Protein AF-A0A2G8JBM1-F1 (afdb_monomer)

pLDDT: mean 82.73, std 16.26, range [40.78, 98.06]

InterPro domains:
  IPR000718 Peptidase M13 [PS51885] (20-195)
  IPR000718 Peptidase M13 [PTHR11733] (38-179)
  IPR008753 Peptidase M13, N-terminal domain [PF05649] (51-184)
  IPR024079 Metallopeptidase, catalytic domain superfamily [G3DSA:3.40.390.10] (40-76)
  IPR042089 Peptidase M13, domain 2 [G3DSA:1.10.1380.10] (77-184)

Radius of gyration: 31.37 Å; Cα contacts (8 Å, |Δi|>4): 108; chains: 1; bounding box: 56×88×62 Å

Foldseek 3Di:
DVVVVVVVVVVVVVVVVVVVVPPPPPPPPPPPPPDVVVVVQVQQADPVDDCVVPVCCRRGVSVVVVDDQDPPDPDDDPVVVVVVVVVVVVCVLLPDPDQDDPPHHDPVSVVSSVVVVVVPPVVVCVVCDCVVVLVLLVVLQFDCVCDQPNVRGHHDPVPDDPVSNCVSCVVVVHDPQFDDDDDPPPVPDPDDDGD

Mean predicted aligned error: 13.77 Å

Secondary structure (DSSP, 8-state):
-HHHHHHHHHHHHHHHHHHHHTS---------TTSHHHHHHHHH--TTS-TTT-HHHHHHHHHHHH--PPTT-S--SHHHHHHHHHHHHHHHHHHSS--EETTEE-HHHHHHHHHHHHHH-HHHHHHHTTHHHHHHHHHTT--GGGTT-GGGT---GGG--HHHHHHHHHHTT--SSS--------TT--S----

Solvent-accessible surface area (backbone atoms only — not comparable to full-atom values): 11885 Å² total; per-residue (Å²): 122,68,76,62,53,58,55,52,52,52,53,50,52,53,54,50,54,58,55,61,68,71,71,78,72,85,69,67,84,73,77,81,68,76,62,61,60,57,50,55,51,60,60,15,35,25,89,90,44,57,52,90,82,40,46,65,49,18,56,37,37,29,40,59,73,75,56,73,69,52,92,98,49,96,72,73,54,72,68,55,53,53,49,50,53,51,49,53,54,49,51,55,62,50,69,49,87,77,37,49,55,96,87,35,92,30,72,65,48,39,50,54,29,53,50,50,52,61,71,68,38,55,67,63,49,60,73,50,57,66,50,73,58,33,55,50,32,47,75,60,55,27,40,73,90,43,38,77,40,63,92,70,13,23,28,49,81,91,74,65,52,70,68,60,40,51,57,53,31,51,76,72,75,43,59,93,87,51,65,85,81,91,72,83,86,64,94,81,61,90,74,88,80,83,95

Structure (mmCIF, N/CA/C/O backbone):
data_AF-A0A2G8JBM1-F1
#
_entry.id   AF-A0A2G8JBM1-F1
#
loop_
_atom_site.group_PDB
_atom_site.id
_atom_site.type_symbol
_atom_site.label_a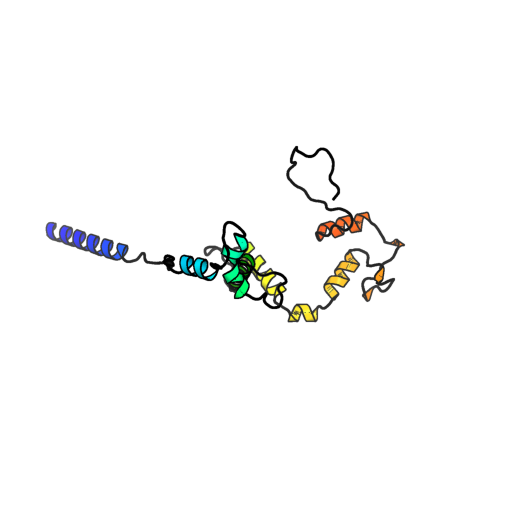tom_id
_atom_site.label_alt_id
_atom_site.label_comp_id
_atom_site.label_asym_id
_atom_site.label_entity_id
_atom_site.label_seq_id
_atom_site.pdbx_PDB_ins_code
_atom_site.Cartn_x
_atom_site.Cartn_y
_atom_site.Cartn_z
_atom_site.occupancy
_atom_site.B_iso_or_equiv
_atom_site.auth_seq_id
_atom_site.auth_comp_id
_atom_site.auth_asym_id
_atom_site.auth_atom_id
_atom_site.pdbx_PDB_model_num
ATOM 1 N N . MET A 1 1 ? -25.582 65.419 31.132 1.00 56.16 1 MET A N 1
ATOM 2 C CA . MET A 1 1 ? -25.357 64.804 29.803 1.00 56.16 1 MET A CA 1
ATOM 3 C C . MET A 1 1 ? -24.296 63.695 29.806 1.00 56.16 1 MET A C 1
ATOM 5 O O . MET A 1 1 ? -24.414 62.789 29.001 1.00 56.16 1 MET A O 1
ATOM 9 N N . ALA A 1 2 ? -23.297 63.705 30.706 1.00 52.91 2 ALA A N 1
ATOM 10 C CA . ALA A 1 2 ? -22.254 62.663 30.757 1.00 52.91 2 ALA A CA 1
ATOM 11 C C . ALA A 1 2 ? -22.704 61.319 31.382 1.00 52.91 2 ALA A C 1
ATOM 13 O O . ALA A 1 2 ? -22.263 60.263 30.943 1.00 52.91 2 ALA A O 1
ATOM 14 N N . LEU A 1 3 ? -23.622 61.343 32.359 1.00 51.19 3 LEU A N 1
ATOM 15 C CA . LEU A 1 3 ? -24.095 60.142 33.078 1.00 51.19 3 LEU A CA 1
ATOM 16 C C . LEU A 1 3 ? -25.007 59.223 32.244 1.00 51.19 3 LEU A C 1
ATOM 18 O O . LEU A 1 3 ? -25.122 58.035 32.526 1.00 51.19 3 LEU A O 1
ATOM 22 N N . THR A 1 4 ? -25.652 59.755 31.206 1.00 59.00 4 THR A N 1
ATOM 23 C CA . THR A 1 4 ? -26.511 58.971 30.305 1.00 59.00 4 THR A CA 1
ATOM 24 C C . THR A 1 4 ? -25.687 58.212 29.266 1.00 59.00 4 THR A C 1
ATOM 26 O O . THR A 1 4 ? -26.062 57.115 28.871 1.00 59.00 4 THR A O 1
ATOM 29 N N . ILE A 1 5 ? -24.535 58.757 28.866 1.00 62.50 5 ILE A N 1
ATOM 30 C CA . ILE A 1 5 ? -23.657 58.170 27.845 1.00 62.50 5 ILE A CA 1
ATOM 31 C C . ILE A 1 5 ? -22.905 56.952 28.402 1.00 62.50 5 ILE A C 1
ATOM 33 O O . ILE A 1 5 ? -22.808 55.934 27.722 1.00 62.50 5 ILE A O 1
ATOM 37 N N . THR A 1 6 ? -22.443 56.999 29.655 1.00 61.81 6 THR A N 1
ATOM 38 C CA . THR A 1 6 ? -21.755 55.860 30.291 1.00 61.81 6 THR A CA 1
ATOM 39 C C . THR A 1 6 ? -22.683 54.665 30.530 1.00 61.81 6 THR A C 1
ATOM 41 O O . THR A 1 6 ? -22.262 53.522 30.362 1.00 61.81 6 THR A O 1
ATOM 44 N N . SER A 1 7 ? -23.959 54.915 30.843 1.00 66.19 7 SER A N 1
ATOM 45 C CA . SER A 1 7 ? -24.976 53.864 30.992 1.00 66.19 7 SER A CA 1
ATOM 46 C C . SER A 1 7 ? -25.270 53.154 29.663 1.00 66.19 7 SER A C 1
ATOM 48 O O . SER A 1 7 ? -25.316 51.927 29.602 1.00 66.19 7 SER A O 1
ATOM 50 N N . ILE A 1 8 ? -25.367 53.915 28.567 1.00 73.31 8 ILE A N 1
ATOM 51 C CA . ILE A 1 8 ? -25.613 53.368 27.224 1.00 73.31 8 ILE A CA 1
ATOM 52 C C . ILE A 1 8 ? -24.415 52.540 26.733 1.00 73.31 8 ILE A C 1
ATOM 54 O O . ILE A 1 8 ? -24.607 51.457 26.186 1.00 73.31 8 ILE A O 1
ATOM 58 N N . ILE A 1 9 ? -23.180 52.992 26.976 1.00 73.50 9 ILE A N 1
ATOM 59 C CA . ILE A 1 9 ? -21.968 52.253 26.579 1.00 73.50 9 ILE A CA 1
ATOM 60 C C . ILE A 1 9 ? -21.847 50.922 27.341 1.00 73.50 9 ILE A C 1
ATOM 62 O O . ILE A 1 9 ? -21.473 49.915 26.743 1.00 73.50 9 ILE A O 1
ATOM 66 N N . SER A 1 10 ? -22.220 50.892 28.625 1.00 70.06 10 SER A N 1
ATOM 67 C CA . SER A 1 10 ? -22.266 49.658 29.427 1.00 70.06 10 SER A CA 1
ATOM 68 C C . SER A 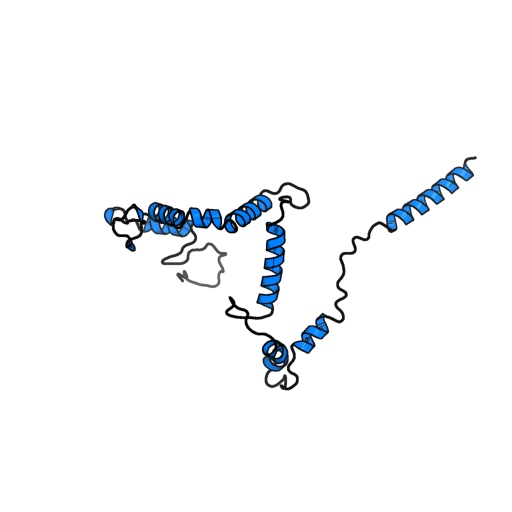1 10 ? -23.306 48.658 28.899 1.00 70.06 10 SER A C 1
ATOM 70 O O . SER A 1 10 ? -23.044 47.464 28.788 1.00 70.06 10 SER A O 1
ATOM 72 N N . LEU A 1 11 ? -24.483 49.140 28.491 1.00 70.56 11 LEU A N 1
ATOM 73 C CA . LEU A 1 11 ? -25.528 48.281 27.923 1.00 70.56 11 LEU A CA 1
ATOM 74 C C . LEU A 1 11 ? -25.129 47.705 26.555 1.00 70.56 11 LEU A C 1
ATOM 76 O O . LEU A 1 11 ? -25.423 46.544 26.259 1.00 70.56 11 LEU A O 1
ATOM 80 N N . ILE A 1 12 ? -24.418 48.485 25.734 1.00 75.38 12 ILE A N 1
ATOM 81 C CA . ILE A 1 12 ? -23.918 48.036 24.428 1.00 75.38 12 ILE A CA 1
ATOM 82 C C . ILE A 1 12 ? -22.791 47.007 24.595 1.00 75.38 12 ILE A C 1
ATOM 84 O O . ILE A 1 12 ? -22.785 46.009 23.877 1.00 75.38 12 ILE A O 1
ATOM 88 N N . SER A 1 13 ? -21.876 47.186 25.555 1.00 70.19 13 SER A N 1
ATOM 89 C CA . SER A 1 13 ? -20.794 46.220 25.793 1.00 70.19 13 SER A CA 1
ATOM 90 C C . SER A 1 13 ? -21.310 44.879 26.325 1.00 70.19 13 SER A C 1
ATOM 92 O O . SER A 1 13 ? -20.842 43.832 25.880 1.00 70.19 13 SER A O 1
ATOM 94 N N . VAL A 1 14 ? -22.327 44.890 27.195 1.00 71.44 14 VAL A N 1
ATOM 95 C CA . VAL A 1 14 ? -22.996 43.670 27.683 1.00 71.44 14 VAL A CA 1
ATOM 96 C C . VAL A 1 14 ? -23.737 42.951 26.551 1.00 71.44 14 VAL A C 1
ATOM 98 O O . VAL A 1 14 ? -23.648 41.730 26.432 1.00 71.44 14 VAL A O 1
ATOM 101 N N . SER A 1 15 ? -24.409 43.695 25.669 1.00 66.19 15 SER A N 1
ATOM 102 C CA . SER A 1 15 ? -25.122 43.122 24.516 1.00 66.19 15 SER A CA 1
ATOM 103 C C . SER A 1 15 ? -24.162 42.509 23.489 1.00 66.19 15 SER A C 1
ATOM 105 O O . SER A 1 15 ? -24.432 41.440 22.945 1.00 66.19 15 SER A O 1
ATOM 107 N N . LEU A 1 16 ? -23.012 43.151 23.257 1.00 67.69 16 LEU A N 1
ATOM 108 C CA . LEU A 1 16 ? -21.992 42.649 22.339 1.00 67.69 16 LEU A CA 1
ATOM 109 C C . LEU A 1 16 ? -21.274 41.417 22.918 1.00 67.69 16 LEU A C 1
ATOM 111 O O . LEU A 1 16 ? -21.034 40.460 22.188 1.00 67.69 16 LEU A O 1
ATOM 115 N N . ALA A 1 17 ? -21.015 41.378 24.230 1.00 64.19 17 ALA A N 1
ATOM 116 C CA . ALA A 1 17 ? -20.457 40.202 24.903 1.00 64.19 17 ALA A CA 1
ATOM 117 C C . ALA A 1 17 ? -21.397 38.979 24.840 1.00 64.19 17 ALA A C 1
ATOM 119 O O . ALA A 1 17 ? -20.935 37.862 24.612 1.00 64.19 17 ALA A O 1
ATOM 120 N N . LEU A 1 18 ? -22.715 39.184 24.967 1.00 56.75 18 LEU A N 1
ATOM 121 C CA . LEU A 1 18 ? -23.717 38.120 24.801 1.00 56.75 18 LEU A CA 1
ATOM 122 C C . LEU A 1 18 ? -23.813 37.626 23.344 1.00 56.75 18 LEU A C 1
ATOM 124 O O . LEU A 1 18 ? -23.984 36.427 23.112 1.00 56.75 18 LEU A O 1
ATOM 128 N N . ALA A 1 19 ? -23.635 38.516 22.361 1.00 58.56 19 ALA A N 1
ATOM 129 C CA . ALA A 1 19 ? -23.586 38.142 20.946 1.00 58.56 19 ALA A CA 1
ATOM 130 C C . ALA A 1 19 ? -22.318 37.338 20.592 1.00 58.56 19 ALA A C 1
ATOM 132 O O . ALA A 1 19 ? -22.405 36.353 19.861 1.00 58.56 19 ALA A O 1
ATOM 133 N N . PHE A 1 20 ? -21.156 37.691 21.158 1.00 53.25 20 PHE A N 1
ATOM 134 C CA . PHE A 1 20 ? -19.904 36.949 20.951 1.00 53.25 20 PHE A CA 1
ATOM 135 C C . PHE A 1 20 ? -19.887 35.574 21.634 1.00 53.25 20 PHE A C 1
ATOM 137 O O . PHE A 1 20 ? -19.235 34.661 21.136 1.00 53.25 20 PHE A O 1
ATOM 144 N N . CYS A 1 21 ? -20.640 35.382 22.721 1.00 47.53 21 CYS A N 1
ATOM 145 C CA . CYS A 1 21 ? -20.754 34.080 23.389 1.00 47.53 21 CYS A CA 1
ATOM 146 C C . CYS A 1 21 ? -21.634 33.075 22.615 1.00 47.53 21 CYS A C 1
ATOM 148 O O . CYS A 1 21 ? -21.575 31.877 22.870 1.00 47.53 21 CYS A O 1
ATOM 150 N N . SER A 1 22 ? -22.423 33.552 21.646 1.00 48.03 22 SER A N 1
ATOM 151 C CA . SER A 1 22 ? -23.342 32.721 20.854 1.00 48.03 22 SER A CA 1
ATOM 152 C C . SER A 1 22 ? -22.752 32.253 19.516 1.00 48.03 22 SER A C 1
ATOM 154 O O . SER A 1 22 ? -23.431 31.556 18.767 1.00 48.03 22 SER A O 1
ATOM 156 N N . HIS A 1 23 ? -21.506 32.630 19.195 1.00 45.97 23 HIS A N 1
ATOM 157 C CA . HIS A 1 23 ? -20.899 32.378 17.883 1.00 45.97 23 HIS A CA 1
ATOM 158 C C . HIS A 1 23 ? -19.734 31.381 17.895 1.00 45.97 23 HIS A C 1
ATOM 160 O O . HIS A 1 23 ? -18.978 31.322 16.929 1.00 45.97 23 HIS A O 1
ATOM 166 N N . ASP A 1 24 ? -19.627 30.559 18.943 1.00 48.28 24 ASP A N 1
ATOM 167 C CA . ASP A 1 24 ? -18.776 29.368 18.938 1.00 48.28 24 ASP A CA 1
ATOM 168 C C . ASP A 1 24 ? -19.655 28.119 19.079 1.00 48.28 24 ASP A C 1
ATOM 170 O O . ASP A 1 24 ? -19.952 27.601 20.154 1.00 48.28 24 ASP A O 1
ATOM 174 N N . SER A 1 25 ? -20.194 27.689 17.944 1.00 47.34 25 SER A N 1
ATOM 175 C CA . SER A 1 25 ? -20.845 26.392 17.785 1.00 47.34 25 SER A CA 1
ATOM 176 C C . SER A 1 25 ? -20.477 25.825 16.422 1.00 47.34 25 SER A C 1
ATOM 178 O O . SER A 1 25 ? -21.335 25.474 15.620 1.00 47.34 25 SER A O 1
ATOM 180 N N . LEU A 1 26 ? -19.174 25.654 16.179 1.00 45.25 26 LEU A N 1
ATOM 181 C CA . LEU A 1 26 ? -18.733 24.470 15.445 1.00 45.25 26 LEU A CA 1
ATOM 182 C C . LEU A 1 26 ? -18.791 23.290 16.415 1.00 45.25 26 LEU A C 1
ATOM 184 O O . LEU A 1 26 ? -17.785 22.753 16.876 1.00 45.25 26 LEU A O 1
ATOM 188 N N . ALA A 1 27 ? -20.021 22.908 16.751 1.00 40.78 27 ALA A N 1
ATOM 189 C CA . ALA A 1 27 ? -20.292 21.589 17.266 1.00 40.78 27 ALA A CA 1
ATOM 190 C C . ALA A 1 27 ? -19.921 20.610 16.147 1.00 40.78 27 ALA A C 1
ATOM 192 O O . ALA A 1 27 ? -20.726 20.306 15.270 1.00 40.78 27 ALA A O 1
ATOM 193 N N . HIS A 1 28 ? -18.686 20.106 16.172 1.00 46.41 28 HIS A N 1
ATOM 194 C CA . HIS A 1 28 ? -18.467 18.755 15.682 1.00 46.41 28 HIS A CA 1
ATOM 195 C C . HIS A 1 28 ? -19.526 17.877 16.357 1.00 46.41 28 HIS A C 1
ATOM 197 O O . HIS A 1 28 ? -19.697 18.000 17.578 1.00 46.41 28 HIS A O 1
ATOM 203 N N . PRO A 1 29 ? -20.247 17.018 15.617 1.00 41.50 29 PRO A N 1
ATOM 204 C CA . PRO A 1 29 ? -21.123 16.052 16.247 1.00 41.50 29 PRO A CA 1
ATOM 205 C C . PRO A 1 29 ? -20.247 15.220 17.185 1.00 41.50 29 PRO A C 1
ATOM 207 O O . PRO A 1 29 ? -19.452 14.395 16.739 1.00 41.50 29 PRO A O 1
ATOM 210 N N . ARG A 1 30 ? -20.335 15.460 18.498 1.00 46.00 30 ARG A N 1
ATOM 211 C CA . ARG A 1 30 ? -19.902 14.450 19.455 1.00 46.00 30 ARG A CA 1
ATOM 212 C C . ARG A 1 30 ? -20.919 13.342 19.292 1.00 46.00 30 ARG A C 1
ATOM 214 O O . ARG A 1 30 ? -22.064 13.498 19.708 1.00 46.00 30 ARG A O 1
ATOM 221 N N . VAL A 1 31 ? -20.509 12.262 18.638 1.00 50.91 31 VAL A N 1
ATOM 222 C CA . VAL A 1 31 ? -21.227 10.995 18.699 1.00 50.91 31 VAL A CA 1
ATOM 223 C C . VAL A 1 31 ? -21.410 10.693 20.185 1.00 50.91 31 VAL A C 1
ATOM 225 O O . VAL A 1 31 ? -20.439 10.470 20.907 1.00 50.91 31 VAL A O 1
ATOM 228 N N . SER A 1 32 ? -22.645 10.782 20.677 1.00 48.38 32 SER A N 1
ATOM 229 C CA . SER A 1 32 ? -22.997 10.362 22.029 1.00 48.38 32 SER A CA 1
ATOM 230 C C . SER A 1 32 ? -22.995 8.834 22.050 1.00 48.38 32 SER A C 1
ATOM 232 O O . SER A 1 32 ? -24.036 8.189 21.922 1.00 48.38 32 SER A O 1
ATOM 234 N N . SER A 1 33 ? -21.800 8.257 22.135 1.00 54.09 33 SER A N 1
ATOM 235 C CA . SER A 1 33 ? -21.546 6.819 22.050 1.00 54.09 33 SER A CA 1
ATOM 236 C C . SER A 1 33 ? -21.780 6.124 23.396 1.00 54.09 33 SER A C 1
ATOM 238 O O . SER A 1 33 ? -20.884 5.539 23.984 1.00 54.09 33 SER A O 1
ATOM 240 N N . GLY A 1 34 ? -22.977 6.262 23.965 1.00 48.91 34 GLY A N 1
ATOM 241 C CA . GLY A 1 34 ? -23.345 5.505 25.170 1.00 48.91 34 GLY A CA 1
ATOM 242 C C . GLY A 1 34 ? -23.939 4.135 24.838 1.00 48.91 34 GLY A C 1
ATOM 243 O O . GLY A 1 34 ? -23.707 3.162 25.544 1.00 48.91 34 GLY A O 1
ATOM 244 N N . ASN A 1 35 ? -24.689 4.061 23.733 1.00 55.94 35 ASN A N 1
ATOM 245 C CA . ASN A 1 35 ? -25.542 2.911 23.416 1.00 55.94 35 ASN A CA 1
ATOM 246 C C . ASN A 1 35 ? -25.062 2.107 22.194 1.00 55.94 35 ASN A C 1
ATOM 248 O O . ASN A 1 35 ? -25.442 0.951 22.048 1.00 55.94 35 ASN A O 1
ATOM 252 N N . SER A 1 36 ? -24.240 2.692 21.315 1.00 67.12 36 SER A N 1
ATOM 253 C CA . SER A 1 36 ? -23.779 2.040 20.078 1.00 67.12 36 SER A CA 1
ATOM 254 C C . SER A 1 36 ? -22.597 1.097 20.288 1.00 67.12 36 SER A C 1
ATOM 256 O O . SER A 1 36 ? -22.522 0.067 19.628 1.00 67.12 36 SER A O 1
ATOM 258 N N . GLU A 1 37 ? -21.681 1.431 21.198 1.00 70.94 37 GLU A N 1
ATOM 259 C CA . GLU A 1 37 ? -20.527 0.578 21.522 1.00 70.94 37 GLU A CA 1
ATOM 260 C C . GLU A 1 37 ? -20.964 -0.680 22.274 1.00 70.94 37 GLU A C 1
ATOM 262 O O . GLU A 1 37 ? -20.548 -1.785 21.938 1.00 70.94 37 GLU A O 1
ATOM 267 N N . TYR A 1 38 ? -21.867 -0.521 23.244 1.00 80.19 38 TYR A N 1
ATOM 268 C CA . TYR A 1 38 ? -22.423 -1.637 24.005 1.00 80.19 38 TYR A CA 1
ATOM 269 C C . TYR A 1 38 ? -23.198 -2.614 23.110 1.00 80.19 38 TYR A C 1
ATOM 271 O O . TYR A 1 38 ? -23.025 -3.821 23.239 1.00 80.19 38 TYR A O 1
ATOM 279 N N . ALA A 1 39 ? -23.985 -2.105 22.155 1.00 83.81 39 ALA A N 1
ATOM 280 C CA . ALA A 1 39 ? -24.708 -2.943 21.199 1.00 83.81 39 ALA A CA 1
ATOM 281 C C . ALA A 1 39 ? -23.763 -3.816 20.354 1.00 83.81 39 ALA A C 1
ATOM 283 O O . ALA A 1 39 ? -23.978 -5.016 20.250 1.00 83.81 39 ALA A O 1
ATOM 284 N N . GLN A 1 40 ? -22.666 -3.249 19.836 1.00 85.12 40 GLN A N 1
ATOM 285 C CA . GLN A 1 40 ? -21.687 -4.005 19.039 1.00 85.12 40 GLN A CA 1
ATOM 286 C C . GLN A 1 40 ? -20.991 -5.115 19.833 1.00 85.12 40 GLN A C 1
ATOM 288 O O . GLN A 1 40 ? -20.675 -6.166 19.273 1.00 85.12 40 GLN A O 1
ATOM 293 N N . ILE A 1 41 ? -20.741 -4.884 21.126 1.00 89.19 41 ILE A N 1
ATOM 294 C CA . ILE A 1 41 ? -20.180 -5.909 22.010 1.00 89.19 41 ILE A CA 1
ATOM 295 C C . ILE A 1 41 ? -21.175 -7.056 22.141 1.00 89.19 41 ILE A C 1
ATOM 297 O O . ILE A 1 41 ? -20.801 -8.190 21.869 1.00 89.19 41 ILE A O 1
ATOM 301 N N . ILE A 1 42 ? -22.428 -6.760 22.499 1.00 90.75 42 ILE A N 1
ATOM 302 C CA . ILE A 1 42 ? -23.469 -7.778 22.687 1.00 90.75 42 ILE A CA 1
ATOM 303 C C . ILE A 1 42 ? -23.711 -8.578 21.402 1.00 90.75 42 ILE A C 1
ATOM 305 O O . ILE A 1 42 ? -23.742 -9.802 21.458 1.00 90.75 42 ILE A O 1
ATOM 309 N N . ASP A 1 43 ? -23.776 -7.919 20.244 1.00 90.44 43 ASP A N 1
ATOM 310 C CA . ASP A 1 43 ? -23.962 -8.582 18.945 1.00 90.44 43 ASP A CA 1
ATOM 311 C C . ASP A 1 43 ? -22.797 -9.519 18.570 1.00 90.44 43 ASP A C 1
ATOM 313 O O . ASP A 1 43 ? -22.947 -10.418 17.739 1.00 90.44 43 ASP A O 1
ATOM 317 N N . SER A 1 44 ? -21.617 -9.307 19.158 1.00 93.44 44 SER A N 1
ATOM 318 C CA . SER A 1 44 ? -20.432 -10.123 18.886 1.00 93.44 44 SER A CA 1
ATOM 319 C C . SER A 1 44 ? -20.357 -11.388 19.745 1.00 93.44 44 SER A C 1
ATOM 321 O O . SER A 1 44 ? -19.658 -12.327 19.348 1.00 93.44 44 SER A O 1
ATOM 323 N N . LEU A 1 45 ? -21.061 -11.423 20.883 1.00 95.56 45 LEU A N 1
ATOM 324 C CA . LEU A 1 45 ? -20.990 -12.517 21.851 1.00 95.56 45 LEU A CA 1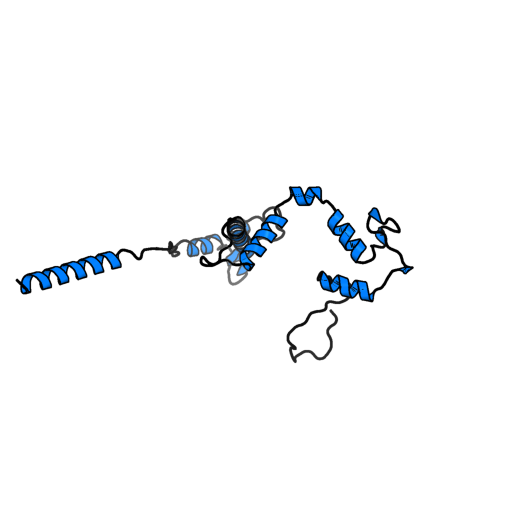
ATOM 325 C C . LEU A 1 45 ? -21.719 -13.779 21.367 1.00 95.56 45 LEU A C 1
ATOM 327 O O . LEU A 1 45 ? -22.764 -13.715 20.724 1.00 95.56 45 LEU A O 1
ATOM 331 N N . ASP A 1 46 ? -21.182 -14.937 21.743 1.00 96.62 46 ASP A N 1
ATOM 332 C CA . ASP A 1 46 ? -21.884 -16.219 21.766 1.00 96.62 46 ASP A CA 1
ATOM 333 C C . ASP A 1 46 ? -22.017 -16.691 23.220 1.00 96.62 46 ASP A C 1
ATOM 335 O O . ASP A 1 46 ? -21.142 -17.359 23.774 1.00 96.62 46 ASP A O 1
ATOM 339 N N . GLU A 1 47 ? -23.133 -16.329 23.854 1.00 95.12 47 GLU A N 1
ATOM 340 C CA . GLU A 1 47 ? -23.414 -16.667 25.256 1.00 95.12 47 GLU A CA 1
ATOM 341 C C . GLU A 1 47 ? -23.680 -18.166 25.489 1.00 95.12 47 GLU A C 1
ATOM 343 O O . GLU A 1 47 ? -23.852 -18.591 26.631 1.00 95.12 47 GLU A O 1
ATOM 348 N N . THR A 1 48 ? -23.716 -18.991 24.434 1.00 96.38 48 THR A N 1
ATOM 349 C CA . THR A 1 48 ? -23.881 -20.447 24.574 1.00 96.38 48 THR A CA 1
ATOM 350 C C . THR A 1 48 ? -22.586 -21.163 24.966 1.00 96.38 48 THR A C 1
ATOM 352 O O . THR A 1 48 ? -22.628 -22.327 25.372 1.00 96.38 48 THR A O 1
ATOM 355 N N . VAL A 1 49 ? -21.443 -20.476 24.875 1.00 97.19 49 VAL A N 1
ATOM 356 C CA . VAL A 1 49 ? -20.113 -21.004 25.194 1.00 97.19 49 VAL A CA 1
ATOM 357 C C . VAL A 1 49 ? -19.642 -20.474 26.546 1.00 97.19 49 VAL A C 1
ATOM 359 O O . VAL A 1 49 ? -19.741 -19.282 26.814 1.00 97.19 49 VAL A O 1
ATOM 362 N N . ASP A 1 50 ? -19.080 -21.332 27.402 1.00 97.06 50 ASP A N 1
ATOM 363 C CA . ASP A 1 50 ? -18.468 -20.872 28.654 1.00 97.06 50 ASP A CA 1
ATOM 364 C C . ASP A 1 50 ? -17.182 -20.065 28.349 1.00 97.06 50 ASP A C 1
ATOM 366 O O . ASP A 1 50 ? -16.250 -20.599 27.727 1.00 97.06 50 ASP A O 1
ATOM 370 N N . PRO A 1 51 ? -17.074 -18.794 28.787 1.00 97.31 51 PRO A N 1
ATOM 371 C CA . PRO A 1 51 ? -15.866 -17.994 28.596 1.00 97.31 51 PRO A CA 1
ATOM 372 C C . PRO A 1 51 ? -14.613 -18.594 29.252 1.00 97.31 51 PRO A C 1
ATOM 374 O O . PRO A 1 51 ? -13.503 -18.289 28.812 1.00 97.31 51 PRO A O 1
ATOM 377 N N . CYS A 1 52 ? -14.763 -19.425 30.288 1.00 97.75 52 CYS A N 1
ATOM 378 C CA . CYS A 1 52 ? -13.653 -20.108 30.954 1.00 97.75 52 CYS A CA 1
ATOM 379 C C . CYS A 1 52 ? -13.066 -21.238 30.097 1.00 97.75 52 CYS A C 1
ATOM 381 O O . CYS A 1 52 ? -11.880 -21.541 30.232 1.00 97.75 52 CYS A O 1
ATOM 383 N N . ASP A 1 53 ? -13.870 -21.818 29.203 1.00 98.06 53 ASP A N 1
ATOM 384 C CA . ASP A 1 53 ? -13.454 -22.902 28.312 1.00 98.06 53 ASP A CA 1
ATOM 385 C C . ASP A 1 53 ? -12.892 -22.361 26.992 1.00 98.06 53 ASP A C 1
ATOM 387 O O . ASP A 1 53 ? -11.827 -22.785 26.538 1.00 98.06 53 ASP A O 1
ATOM 391 N N . ASN A 1 54 ? -13.591 -21.408 26.362 1.00 97.56 54 ASN A N 1
ATOM 392 C CA . ASN A 1 54 ? -13.147 -20.789 25.114 1.00 97.56 54 ASN A CA 1
ATOM 393 C C . ASN A 1 54 ? -13.605 -19.331 25.001 1.00 97.56 54 ASN A C 1
ATOM 395 O O . ASN A 1 54 ? -14.601 -19.006 24.352 1.00 97.56 54 ASN A O 1
ATOM 399 N N . PHE A 1 55 ? -12.808 -18.434 25.583 1.00 98.00 55 PHE A N 1
ATOM 400 C CA . PHE A 1 55 ? -13.090 -17.001 25.579 1.00 98.00 55 PHE A CA 1
ATOM 401 C C . PHE A 1 55 ? -13.194 -16.389 24.173 1.00 98.00 55 PHE A C 1
ATOM 403 O O . PHE A 1 55 ? -13.948 -15.441 23.980 1.00 98.00 55 PHE A O 1
ATOM 410 N N . TYR A 1 56 ? -12.458 -16.909 23.182 1.00 96.88 56 TYR A N 1
ATOM 411 C CA . TYR A 1 56 ? -12.532 -16.385 21.815 1.00 96.88 56 TYR A CA 1
ATOM 412 C C . TYR A 1 56 ? -13.899 -16.661 21.186 1.00 96.88 56 TYR A C 1
ATOM 414 O O . TYR A 1 56 ? -14.489 -15.766 20.589 1.00 96.88 56 TYR A O 1
ATOM 422 N N . GLU A 1 57 ? -14.413 -17.882 21.341 1.00 97.50 57 GLU A N 1
ATOM 423 C CA . GLU A 1 57 ? -15.730 -18.227 20.808 1.00 97.50 57 GLU A CA 1
ATOM 424 C C . GLU A 1 57 ? -16.837 -17.494 21.568 1.00 97.50 57 GLU A C 1
ATOM 426 O O . GLU A 1 57 ? -17.696 -16.903 20.929 1.00 97.50 57 GLU A O 1
ATOM 431 N N . TYR A 1 58 ? -16.751 -17.408 22.899 1.00 97.50 58 TYR A N 1
ATOM 432 C CA . TYR A 1 58 ? -17.684 -16.596 23.684 1.00 97.50 58 TYR A CA 1
ATOM 433 C C . TYR A 1 58 ? -17.692 -15.123 23.244 1.00 97.50 58 TYR A C 1
ATOM 435 O O . TYR A 1 58 ? -18.750 -14.526 23.092 1.00 97.50 58 TYR A O 1
ATOM 443 N N . ALA A 1 59 ? -16.523 -14.514 23.020 1.00 96.25 59 ALA A N 1
ATOM 444 C CA . ALA A 1 59 ? -16.431 -13.084 22.731 1.00 96.25 59 ALA A CA 1
ATOM 445 C C . ALA A 1 59 ? -16.682 -12.714 21.257 1.00 96.25 59 ALA A C 1
ATOM 447 O O . ALA A 1 59 ? -17.002 -11.562 20.966 1.00 96.25 59 ALA A O 1
ATOM 448 N N . CYS A 1 60 ? -16.455 -13.637 20.318 1.00 95.75 60 CYS A N 1
ATOM 449 C CA . CYS A 1 60 ? -16.467 -13.352 18.878 1.00 95.75 60 CYS A CA 1
ATOM 450 C C . CYS A 1 60 ? -17.339 -14.311 18.054 1.00 95.75 60 CYS A C 1
ATOM 452 O O . CYS A 1 60 ? -17.462 -14.115 16.842 1.00 95.75 60 CYS A O 1
ATOM 454 N N . GLY A 1 61 ? -17.904 -15.358 18.657 1.00 95.31 61 GLY A N 1
ATOM 455 C CA . GLY A 1 61 ? -18.688 -16.389 17.974 1.00 95.31 61 GLY A CA 1
ATOM 456 C C . GLY A 1 61 ? -19.924 -15.820 17.281 1.00 95.31 61 GLY A C 1
ATOM 457 O O . GLY A 1 61 ? -20.166 -16.136 16.112 1.00 95.31 61 GLY A O 1
ATOM 458 N N . GLY A 1 62 ? -20.621 -14.882 17.932 1.00 94.94 62 GLY A N 1
ATOM 459 C CA . GLY A 1 62 ? -21.746 -14.146 17.353 1.00 94.94 62 GLY A CA 1
ATOM 460 C C . GLY A 1 62 ? -21.340 -13.375 16.096 1.00 94.94 62 GLY A C 1
ATOM 461 O O . GLY A 1 62 ? -21.915 -13.574 15.021 1.00 94.94 62 GLY A O 1
ATOM 462 N N . TRP A 1 63 ? -20.258 -12.594 16.170 1.00 93.94 63 TRP A N 1
ATOM 463 C CA . TRP A 1 63 ? -19.722 -11.859 15.015 1.00 93.94 63 TRP A CA 1
ATOM 464 C C . TRP A 1 63 ? -19.292 -12.801 13.882 1.00 93.94 63 TRP A C 1
ATOM 466 O O . TRP A 1 63 ? -19.641 -12.603 12.720 1.00 93.94 63 TRP A O 1
ATOM 476 N N . LYS A 1 64 ? -18.574 -13.877 14.215 1.00 93.00 64 LYS A N 1
ATOM 477 C CA . LYS A 1 64 ? -18.099 -14.873 13.246 1.00 93.00 64 LYS A CA 1
ATOM 478 C C . LYS A 1 64 ? -19.256 -15.580 12.533 1.00 93.00 64 LYS A C 1
ATOM 480 O O . LYS A 1 64 ? -19.122 -15.920 11.363 1.00 93.00 64 LYS A O 1
ATOM 485 N N . SER A 1 65 ? -20.376 -15.806 13.220 1.00 91.81 65 SER A N 1
ATOM 486 C CA . SER A 1 65 ? -21.556 -16.464 12.645 1.00 91.81 65 SER A CA 1
ATOM 487 C C . SER A 1 65 ? -22.320 -15.578 11.654 1.00 91.81 65 SER A C 1
ATOM 489 O O . SER A 1 65 ? -22.918 -16.085 10.706 1.00 91.81 65 SER A O 1
ATOM 491 N N . THR A 1 66 ? -22.280 -14.257 11.849 1.00 89.12 66 THR A N 1
ATOM 492 C CA . THR A 1 66 ? -23.005 -13.280 11.022 1.00 89.12 66 THR A CA 1
ATOM 493 C C . THR A 1 66 ? -22.172 -12.748 9.859 1.00 89.12 66 THR A C 1
ATOM 495 O O . THR A 1 66 ? -22.727 -12.276 8.866 1.00 89.12 66 THR A O 1
ATOM 498 N N . GLN A 1 67 ? -20.845 -12.824 9.956 1.00 89.38 67 GLN A N 1
ATOM 499 C CA . GLN A 1 67 ? -19.927 -12.237 8.988 1.00 89.38 67 GLN A CA 1
ATOM 500 C C . GLN A 1 67 ? -19.337 -13.284 8.049 1.00 89.38 67 GLN A C 1
ATOM 502 O O . GLN A 1 67 ? -18.793 -14.306 8.460 1.00 89.38 67 GLN A O 1
ATOM 507 N N . THR A 1 68 ? -19.366 -12.980 6.755 1.00 91.75 68 THR A N 1
ATOM 508 C CA . THR A 1 68 ? -18.693 -13.767 5.718 1.00 91.75 68 THR A CA 1
ATOM 509 C C . THR A 1 68 ? -17.511 -12.994 5.166 1.00 91.75 68 THR A C 1
ATOM 511 O O . THR A 1 68 ? -17.610 -11.782 4.984 1.00 91.75 68 THR A O 1
ATOM 514 N N . VAL A 1 69 ? -16.423 -13.688 4.828 1.00 93.75 69 VAL A N 1
ATOM 515 C CA . VAL A 1 69 ? -15.272 -13.060 4.167 1.00 93.75 69 VAL A CA 1
ATOM 516 C C . VAL A 1 69 ? -15.718 -12.482 2.814 1.00 93.75 69 VAL A C 1
ATOM 518 O O . VAL A 1 69 ? -16.138 -13.253 1.945 1.00 93.75 69 VAL A O 1
ATOM 521 N N . PRO A 1 70 ? -15.646 -11.154 2.606 1.00 92.94 70 PRO A N 1
ATOM 522 C C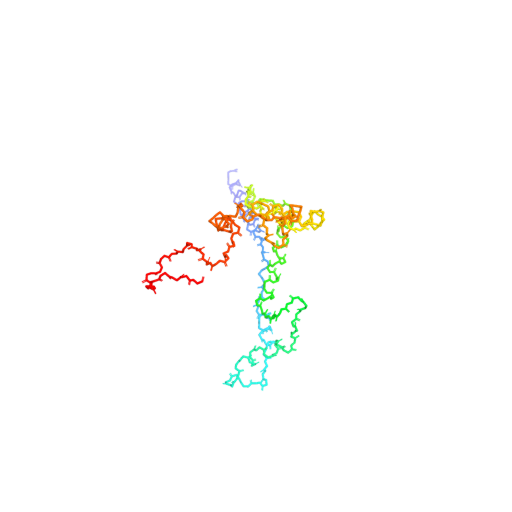A . PRO A 1 70 ? -16.063 -10.542 1.352 1.00 92.94 70 PRO A CA 1
ATOM 523 C C . PRO A 1 70 ? -15.174 -10.972 0.185 1.00 92.94 70 PRO A C 1
ATOM 525 O O . PRO A 1 70 ? -13.991 -11.281 0.350 1.00 92.94 70 PRO A O 1
ATOM 528 N N . THR A 1 71 ? -15.716 -10.919 -1.031 1.00 94.38 71 THR A N 1
ATOM 529 C CA . THR A 1 71 ? -14.936 -11.164 -2.249 1.00 94.38 71 THR A CA 1
ATOM 530 C C . THR A 1 71 ? -13.714 -10.243 -2.311 1.00 94.38 71 THR A C 1
ATOM 532 O O . THR A 1 71 ? -13.775 -9.069 -1.945 1.00 94.38 71 THR A O 1
ATOM 535 N N . GLY A 1 72 ? -12.582 -10.785 -2.762 1.00 92.19 72 GLY A N 1
ATOM 536 C CA . GLY A 1 72 ? -11.311 -10.057 -2.822 1.00 92.19 72 GLY A CA 1
ATOM 537 C C . GLY A 1 72 ? -10.528 -10.031 -1.506 1.00 92.19 72 GLY A C 1
ATOM 538 O O . GLY A 1 72 ? -9.418 -9.507 -1.491 1.00 92.19 72 GLY A O 1
ATOM 539 N N . HIS A 1 73 ? -11.051 -10.629 -0.431 1.00 92.44 73 HIS A N 1
ATOM 540 C CA . HIS A 1 73 ? -10.354 -10.760 0.848 1.00 92.44 73 HIS A CA 1
ATOM 541 C C . HIS A 1 73 ? -10.082 -12.233 1.172 1.00 92.44 73 HIS A C 1
ATOM 543 O O . HIS A 1 73 ? -10.891 -13.111 0.887 1.00 92.44 73 HIS A O 1
ATOM 549 N N . SER A 1 74 ? -8.922 -12.513 1.770 1.00 94.06 74 SER A N 1
ATOM 550 C CA . SER A 1 74 ? -8.555 -13.855 2.253 1.00 94.06 74 SER A CA 1
ATOM 551 C C . SER A 1 74 ? -8.801 -14.038 3.751 1.00 94.06 74 SER A C 1
ATOM 553 O O . SER A 1 74 ? -8.824 -15.162 4.247 1.00 94.06 74 SER A O 1
ATOM 555 N N . LYS A 1 75 ? -8.962 -12.929 4.479 1.00 91.69 75 LYS A N 1
ATOM 556 C CA . LYS A 1 75 ? -9.251 -12.857 5.911 1.00 91.69 75 LYS A CA 1
ATOM 557 C C . LYS A 1 75 ? -10.183 -11.679 6.154 1.00 91.69 75 LYS A C 1
ATOM 559 O O . LYS A 1 75 ? -10.129 -10.698 5.414 1.00 91.69 75 LYS A O 1
ATOM 564 N N . TRP A 1 76 ? -11.010 -11.793 7.184 1.00 94.25 76 TRP A N 1
ATOM 565 C CA . TRP A 1 76 ? -11.951 -10.749 7.555 1.00 94.25 76 TRP A CA 1
ATOM 566 C C . TRP A 1 76 ? -12.032 -10.623 9.069 1.00 94.25 76 TRP A C 1
ATOM 568 O O . TRP A 1 76 ? -12.266 -11.607 9.767 1.00 94.25 76 TRP A O 1
ATOM 578 N N . ASN A 1 77 ? -11.781 -9.421 9.567 1.00 92.50 77 ASN A N 1
ATOM 579 C CA . ASN A 1 77 ? -11.878 -9.048 10.971 1.00 92.50 77 ASN A CA 1
ATOM 580 C C . ASN A 1 77 ? -12.067 -7.526 11.085 1.00 92.50 77 ASN A C 1
ATOM 582 O O . ASN A 1 77 ? -12.060 -6.805 10.085 1.00 92.50 77 ASN A O 1
ATOM 586 N N . THR A 1 78 ? -12.184 -7.025 12.311 1.00 91.56 78 THR A N 1
ATOM 587 C CA . THR A 1 78 ? -12.369 -5.595 12.590 1.00 91.56 78 THR A CA 1
ATOM 588 C C . THR A 1 78 ? -11.265 -4.708 12.005 1.00 91.56 78 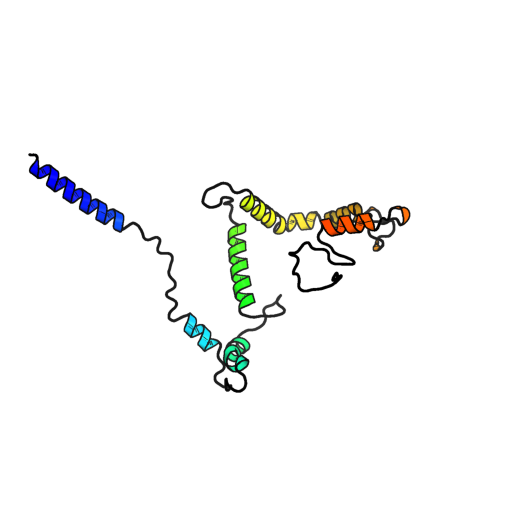THR A C 1
ATOM 590 O O . THR A 1 78 ? -11.555 -3.600 11.563 1.00 91.56 78 THR A O 1
ATOM 593 N N . PHE A 1 79 ? -10.013 -5.180 11.917 1.00 94.38 79 PHE A N 1
ATOM 594 C CA . PHE A 1 79 ? -8.942 -4.396 11.288 1.00 94.38 79 PHE A CA 1
ATOM 595 C C . PHE A 1 79 ? -9.194 -4.181 9.797 1.00 94.38 79 PHE A C 1
ATOM 597 O O . PHE A 1 79 ? -8.902 -3.101 9.295 1.00 94.38 79 PHE A O 1
ATOM 604 N N . ASN A 1 80 ? -9.769 -5.163 9.097 1.00 95.25 80 ASN A N 1
ATOM 605 C CA . ASN A 1 80 ? -10.128 -5.000 7.689 1.00 95.25 80 ASN A CA 1
ATOM 606 C C . ASN A 1 80 ? -11.249 -3.971 7.501 1.00 95.25 80 ASN A C 1
ATOM 608 O O . ASN A 1 80 ? -11.180 -3.169 6.573 1.00 95.25 80 ASN A O 1
ATOM 612 N N . ILE A 1 81 ? -12.242 -3.960 8.396 1.00 92.81 81 ILE A N 1
ATOM 613 C CA . ILE A 1 81 ? -13.338 -2.980 8.369 1.00 92.81 81 ILE A CA 1
ATOM 614 C C . ILE A 1 81 ? -12.770 -1.564 8.517 1.00 92.81 81 ILE A C 1
ATOM 616 O O . ILE A 1 81 ? -12.980 -0.718 7.649 1.00 92.81 81 ILE A O 1
ATOM 620 N N . VAL A 1 82 ? -11.956 -1.339 9.550 1.00 95.19 82 VAL A N 1
ATOM 621 C CA . VAL A 1 82 ? -11.322 -0.035 9.801 1.00 95.19 82 VAL A CA 1
ATOM 622 C C . VAL A 1 82 ? -10.367 0.355 8.667 1.00 95.19 82 VAL A C 1
ATOM 624 O O . VAL A 1 82 ? -10.310 1.512 8.256 1.00 95.19 82 VAL A O 1
ATOM 627 N N . GLU A 1 83 ? -9.615 -0.598 8.112 1.00 95.69 83 GLU A N 1
ATOM 628 C CA . GLU A 1 83 ? -8.756 -0.353 6.952 1.00 95.69 83 GLU A CA 1
ATOM 629 C C . GLU A 1 83 ? -9.571 0.110 5.735 1.00 95.69 83 GLU A C 1
ATOM 631 O O . GLU A 1 83 ? -9.147 1.025 5.025 1.00 95.69 83 GLU A O 1
ATOM 636 N N . MET A 1 84 ? -10.740 -0.484 5.491 1.00 94.25 84 MET A N 1
ATOM 637 C CA . MET A 1 84 ? -11.625 -0.078 4.401 1.00 94.25 84 MET A CA 1
ATOM 638 C C . MET A 1 84 ? -12.218 1.314 4.614 1.00 94.25 84 MET A C 1
ATOM 640 O O . MET A 1 84 ? -12.221 2.109 3.673 1.00 94.25 84 MET A O 1
ATOM 644 N N . GLU A 1 85 ? -12.656 1.638 5.829 1.00 95.69 85 GLU A N 1
ATOM 645 C CA . GLU A 1 85 ? -13.137 2.981 6.178 1.00 95.69 85 GLU A CA 1
ATOM 646 C C . GLU A 1 85 ? -12.039 4.034 5.977 1.00 95.69 85 GLU A C 1
ATOM 648 O O . GLU A 1 85 ? -12.255 5.053 5.317 1.00 95.69 85 GLU A O 1
ATOM 653 N N . ASN A 1 86 ? -10.818 3.744 6.433 1.00 97.25 86 ASN A N 1
ATOM 654 C CA . ASN A 1 86 ? -9.662 4.610 6.216 1.00 97.25 86 ASN A CA 1
ATOM 655 C C . ASN A 1 86 ? -9.347 4.781 4.726 1.00 97.25 86 ASN A C 1
ATOM 657 O O . ASN A 1 86 ? -9.075 5.892 4.273 1.00 97.25 86 ASN A O 1
ATOM 661 N N . LYS A 1 87 ? -9.396 3.702 3.936 1.00 96.06 87 LYS A N 1
ATOM 662 C CA . LYS A 1 87 ? -9.203 3.771 2.479 1.00 96.06 87 LYS A CA 1
ATOM 663 C C . LYS A 1 87 ? -10.276 4.617 1.800 1.00 96.06 87 LYS A C 1
ATOM 665 O O . LYS A 1 87 ? -9.940 5.370 0.889 1.00 96.06 87 LYS A O 1
ATOM 670 N N . ALA A 1 88 ? -11.532 4.530 2.236 1.00 96.31 88 ALA A N 1
ATOM 671 C CA . ALA A 1 88 ? -12.615 5.356 1.711 1.00 96.31 88 ALA A CA 1
ATOM 672 C C . ALA A 1 88 ? -12.384 6.845 2.014 1.00 96.31 88 ALA A C 1
ATOM 674 O O . ALA A 1 88 ? -12.439 7.665 1.096 1.00 96.31 88 ALA A O 1
ATOM 675 N N . ALA A 1 89 ? -12.018 7.179 3.254 1.00 96.38 89 ALA A N 1
ATOM 676 C CA . ALA A 1 89 ? -11.671 8.547 3.637 1.00 96.38 89 ALA A CA 1
ATOM 677 C C . ALA A 1 89 ? -10.455 9.073 2.851 1.00 96.38 89 ALA A C 1
ATOM 679 O O . ALA A 1 89 ? -10.488 10.173 2.303 1.00 96.38 89 ALA A O 1
ATOM 680 N N . MET A 1 90 ? -9.396 8.268 2.708 1.00 95.88 90 MET A N 1
ATOM 681 C CA . MET A 1 90 ? -8.228 8.627 1.893 1.00 95.88 90 MET A CA 1
ATOM 682 C C . MET A 1 90 ? -8.599 8.863 0.425 1.00 95.88 90 MET A C 1
ATOM 684 O O . MET A 1 90 ? -8.105 9.808 -0.186 1.00 95.88 90 MET A O 1
ATOM 688 N N . LYS A 1 91 ? -9.484 8.034 -0.143 1.00 95.94 91 LYS A N 1
ATOM 689 C CA . LYS A 1 91 ? -9.967 8.184 -1.520 1.00 95.94 91 LYS A CA 1
ATOM 690 C C . LYS A 1 91 ? -10.670 9.527 -1.724 1.00 95.94 91 LYS A C 1
ATOM 692 O O . LYS A 1 91 ? -10.407 10.202 -2.717 1.00 95.94 91 LYS A O 1
ATOM 697 N N . GLU A 1 92 ? -11.526 9.923 -0.787 1.00 94.38 92 GLU A N 1
ATOM 698 C CA . GLU A 1 92 ? -12.185 11.232 -0.799 1.00 94.38 92 GLU A CA 1
ATOM 699 C C . GLU A 1 92 ? -11.160 12.372 -0.695 1.00 94.38 92 GLU A C 1
ATOM 701 O O . GLU A 1 92 ? -11.141 13.286 -1.524 1.00 94.38 92 GLU A O 1
ATOM 706 N N . MET A 1 93 ? -10.233 12.277 0.262 1.00 92.75 93 MET A N 1
ATOM 707 C CA . MET A 1 93 ? -9.198 13.289 0.476 1.00 92.75 93 MET A CA 1
ATOM 708 C C . MET A 1 93 ? -8.308 13.487 -0.756 1.00 92.75 93 MET A C 1
ATOM 710 O O . MET A 1 93 ? -8.062 14.626 -1.162 1.00 92.75 93 MET A O 1
ATOM 714 N N . PHE A 1 94 ? -7.826 12.404 -1.369 1.00 94.69 94 PHE A N 1
ATOM 715 C CA . PHE A 1 94 ? -6.942 12.474 -2.535 1.00 94.69 94 PHE A CA 1
ATOM 716 C C . PHE A 1 94 ? -7.680 12.825 -3.831 1.00 94.69 94 PHE A C 1
ATOM 718 O O . PHE A 1 94 ? -7.068 13.403 -4.727 1.00 94.69 94 PHE A O 1
ATOM 725 N N . GLY A 1 95 ? -8.980 12.524 -3.916 1.00 90.69 95 GLY A N 1
ATOM 726 C CA . GLY A 1 95 ? -9.833 12.877 -5.051 1.00 90.69 95 GLY A CA 1
ATOM 727 C C . GLY A 1 95 ? -10.276 14.342 -5.089 1.00 90.69 95 GLY A C 1
ATOM 728 O O . GLY A 1 95 ? -10.715 14.806 -6.136 1.00 90.69 95 GLY A O 1
ATOM 729 N N . SER A 1 96 ? -10.165 15.084 -3.984 1.00 90.44 96 SER A N 1
ATOM 730 C CA . SER A 1 96 ? -10.491 16.517 -3.962 1.00 90.44 96 SER A CA 1
ATOM 731 C C . SER A 1 96 ? -9.443 17.371 -4.692 1.00 90.44 96 SER A C 1
ATOM 733 O O . SER A 1 96 ? -8.268 17.007 -4.760 1.00 90.44 96 SER A O 1
ATOM 735 N N . GLU A 1 97 ? -9.828 18.555 -5.175 1.00 89.12 97 GLU A N 1
ATOM 736 C CA . GLU A 1 97 ? -8.911 19.458 -5.895 1.00 89.12 97 GLU A CA 1
ATOM 737 C C . GLU A 1 97 ? -8.030 20.329 -4.977 1.00 89.12 97 GLU A C 1
ATOM 739 O O . GLU A 1 97 ? -7.001 20.833 -5.416 1.00 89.12 97 GLU A O 1
ATOM 744 N N . ASP A 1 98 ? -8.369 20.480 -3.691 1.00 91.56 98 ASP A N 1
ATOM 745 C CA . ASP A 1 98 ? -7.610 21.333 -2.761 1.00 91.56 98 ASP A CA 1
ATOM 746 C C . ASP A 1 98 ? -6.231 20.743 -2.420 1.00 91.56 98 ASP A C 1
ATOM 748 O O . ASP A 1 98 ? -6.119 19.767 -1.680 1.00 91.56 98 ASP A O 1
ATOM 752 N N . THR A 1 99 ? -5.154 21.319 -2.944 1.00 92.00 99 THR A N 1
ATOM 753 C CA . THR A 1 99 ? -3.779 20.882 -2.649 1.00 92.00 99 THR A CA 1
ATOM 754 C C . THR A 1 99 ? -3.155 21.601 -1.453 1.00 92.00 99 THR A C 1
ATOM 756 O O . THR A 1 99 ? -1.963 21.424 -1.188 1.00 92.00 99 THR A O 1
ATOM 759 N N . SER A 1 100 ? -3.916 22.434 -0.744 1.00 91.00 100 SER A N 1
ATOM 760 C CA . SER A 1 100 ? -3.418 23.196 0.392 1.00 91.00 100 SER A CA 1
ATOM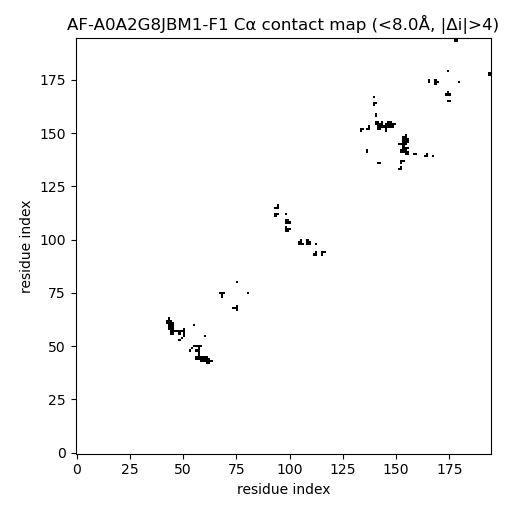 761 C C . SER A 1 100 ? -3.430 22.368 1.681 1.00 91.00 100 SER A C 1
ATOM 763 O O . SER A 1 100 ? -4.192 21.418 1.852 1.00 91.00 100 SER A O 1
ATOM 765 N N . TYR A 1 101 ? -2.553 22.719 2.618 1.00 90.38 101 TYR A N 1
ATOM 766 C CA . TYR A 1 101 ? -2.596 22.221 3.988 1.00 90.38 101 TYR A CA 1
ATOM 767 C C . TYR A 1 101 ? -2.813 23.405 4.919 1.00 90.38 101 TYR A C 1
ATOM 769 O O . TYR A 1 101 ? -2.003 24.331 4.945 1.00 90.38 101 TYR A O 1
ATOM 777 N N . LYS A 1 102 ? -3.918 23.389 5.675 1.00 90.19 102 LYS A N 1
ATOM 778 C CA . LYS A 1 102 ? -4.323 24.501 6.555 1.00 90.19 102 LYS A CA 1
ATOM 779 C C . LYS A 1 102 ? -4.369 25.855 5.820 1.00 90.19 102 LYS A C 1
ATOM 781 O O . LYS A 1 102 ? -3.951 26.873 6.367 1.00 90.19 102 LYS A O 1
ATOM 786 N N . GLY A 1 103 ? -4.845 25.854 4.571 1.00 90.12 103 GLY A N 1
ATOM 787 C CA . GLY A 1 103 ? -4.964 27.054 3.736 1.00 90.12 103 GLY A CA 1
ATOM 788 C C . GLY A 1 103 ? -3.646 27.574 3.153 1.00 90.12 103 GLY A C 1
ATOM 789 O O . GLY A 1 103 ? -3.616 28.683 2.629 1.00 90.12 103 GLY A O 1
ATOM 790 N N . GLN A 1 104 ? -2.555 26.808 3.249 1.00 94.00 104 GLN A N 1
ATOM 791 C CA . GLN A 1 104 ? -1.261 27.156 2.662 1.00 94.00 104 GLN A CA 1
ATOM 792 C C . GLN A 1 104 ? -0.862 26.165 1.571 1.00 94.00 104 GLN A C 1
ATOM 794 O O . GLN A 1 104 ? -1.087 24.961 1.697 1.00 94.00 104 GLN A O 1
ATOM 799 N N . GLU A 1 105 ? -0.218 26.668 0.520 1.00 93.00 105 GLU A N 1
ATOM 800 C CA . GLU A 1 105 ? 0.333 25.846 -0.558 1.00 93.00 105 GLU A CA 1
ATOM 801 C C . GLU A 1 105 ? 1.270 24.758 -0.017 1.00 93.00 105 GLU A C 1
ATOM 803 O O . GLU A 1 105 ? 2.240 25.040 0.689 1.00 93.00 105 GLU A O 1
ATOM 808 N N . SER A 1 106 ? 1.005 23.500 -0.377 1.00 96.12 106 SER A N 1
ATOM 809 C CA . SER A 1 106 ? 1.775 22.352 0.100 1.00 96.12 106 SER A CA 1
ATOM 810 C C . SER A 1 106 ? 2.217 21.465 -1.056 1.00 96.12 106 SER A C 1
ATOM 812 O O . SER A 1 106 ? 1.434 20.754 -1.687 1.00 96.12 106 SER A O 1
ATOM 814 N N . SER A 1 107 ? 3.528 21.455 -1.311 1.00 96.31 107 SER A N 1
ATOM 815 C CA . SER A 1 107 ? 4.107 20.578 -2.335 1.00 96.31 107 SER A CA 1
ATOM 816 C C . SER A 1 107 ? 3.928 19.090 -2.015 1.00 96.31 107 SER A C 1
ATOM 818 O O . SER A 1 107 ? 3.856 18.284 -2.940 1.00 96.31 107 SER A O 1
ATOM 820 N N . ALA A 1 108 ? 3.828 18.726 -0.732 1.00 95.50 108 ALA A N 1
ATOM 821 C CA . ALA A 1 108 ? 3.575 17.354 -0.306 1.00 95.50 108 ALA A CA 1
ATOM 822 C C . ALA A 1 108 ? 2.162 16.907 -0.704 1.00 95.50 108 ALA A C 1
ATOM 824 O O . ALA A 1 108 ? 2.014 15.870 -1.342 1.00 95.50 108 ALA A O 1
ATOM 825 N N . PHE A 1 109 ? 1.143 17.723 -0.413 1.00 94.88 109 PHE A N 1
ATOM 826 C CA . PHE A 1 109 ? -0.244 17.423 -0.782 1.00 94.88 109 PHE A CA 1
ATOM 827 C C . PHE A 1 109 ? -0.412 17.353 -2.296 1.00 94.88 109 PHE A C 1
ATOM 829 O O . PHE A 1 109 ? -0.992 16.391 -2.796 1.00 94.88 109 PHE A O 1
ATOM 836 N N . ARG A 1 110 ? 0.169 18.312 -3.029 1.00 95.25 110 ARG A N 1
ATOM 837 C CA . ARG A 1 110 ? 0.173 18.284 -4.495 1.00 95.25 110 ARG A CA 1
ATOM 838 C C . ARG A 1 110 ? 0.762 16.980 -5.038 1.00 95.25 110 ARG A C 1
ATOM 840 O O . ARG A 1 110 ? 0.082 16.276 -5.770 1.00 95.25 110 ARG A O 1
ATOM 847 N N . LYS A 1 111 ? 1.974 16.600 -4.613 1.00 96.69 111 LYS A N 1
ATOM 848 C CA . LYS A 1 111 ? 2.628 15.362 -5.077 1.00 96.69 111 LYS A CA 1
ATOM 849 C C . LYS A 1 111 ? 1.831 14.102 -4.739 1.00 96.69 111 LYS A C 1
ATOM 851 O O . LYS A 1 111 ? 1.745 13.214 -5.578 1.00 96.69 111 LYS A O 1
ATOM 856 N N . THR A 1 112 ? 1.248 14.016 -3.542 1.00 95.62 112 THR A N 1
ATOM 857 C CA . THR A 1 112 ? 0.407 12.872 -3.153 1.00 95.62 112 THR A CA 1
ATOM 858 C C . THR A 1 112 ? -0.816 12.750 -4.058 1.00 95.62 112 THR A C 1
ATOM 860 O O . THR A 1 112 ? -1.144 11.651 -4.502 1.00 95.62 112 THR A O 1
ATOM 863 N N . LYS A 1 113 ? -1.468 13.872 -4.381 1.00 95.38 113 LYS A N 1
ATOM 864 C CA . LYS A 1 113 ? -2.633 13.883 -5.271 1.00 95.38 113 LYS A CA 1
ATOM 865 C C . LYS A 1 113 ? -2.266 13.605 -6.721 1.00 95.38 113 LYS A C 1
ATOM 867 O O . LYS A 1 113 ? -2.955 12.821 -7.361 1.00 95.38 113 LYS A O 1
ATOM 872 N N . ASP A 1 114 ? -1.165 14.162 -7.215 1.00 95.75 114 ASP A N 1
ATOM 873 C CA . ASP A 1 114 ? -0.648 13.860 -8.554 1.00 95.75 114 ASP A CA 1
ATOM 874 C C . ASP A 1 114 ? -0.327 12.365 -8.688 1.00 95.75 114 ASP A C 1
ATOM 876 O O . ASP A 1 114 ? -0.690 11.734 -9.678 1.00 95.75 114 ASP A O 1
ATOM 880 N N . TYR A 1 115 ? 0.291 11.777 -7.658 1.00 96.19 115 TYR A N 1
ATOM 881 C CA . TYR A 1 115 ? 0.574 10.344 -7.604 1.00 96.19 115 TYR A CA 1
ATOM 882 C C . TYR A 1 115 ? -0.710 9.504 -7.606 1.00 96.19 115 TYR A C 1
ATOM 884 O O . TYR A 1 115 ? -0.816 8.539 -8.360 1.00 96.19 115 TYR A O 1
ATOM 892 N N . TYR A 1 116 ? -1.712 9.895 -6.812 1.00 96.62 116 TYR A N 1
ATOM 893 C CA . TYR A 1 116 ? -3.021 9.241 -6.806 1.00 96.62 116 TYR A CA 1
ATOM 894 C C . TYR A 1 116 ? -3.714 9.335 -8.175 1.00 96.62 116 TYR A 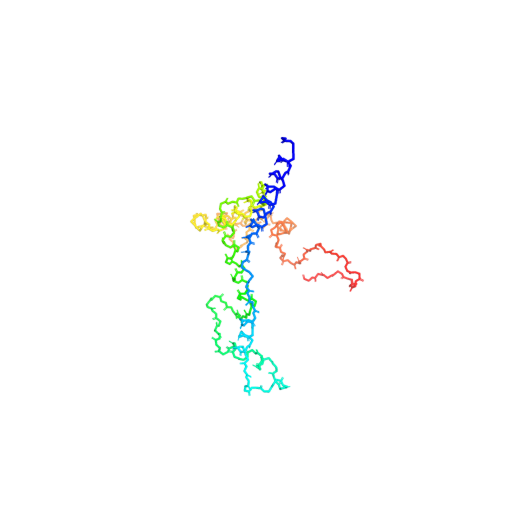C 1
ATOM 896 O O . TYR A 1 116 ? -4.146 8.315 -8.706 1.00 96.62 116 TYR A O 1
ATOM 904 N N . LYS A 1 117 ? -3.759 10.524 -8.792 1.00 95.69 117 LYS A N 1
ATOM 905 C CA . LYS A 1 117 ? -4.346 10.740 -10.126 1.00 95.69 117 LYS A CA 1
ATOM 906 C C . LYS A 1 117 ? -3.638 9.895 -11.191 1.00 95.69 117 LYS A C 1
ATOM 908 O O . LYS A 1 117 ? -4.311 9.249 -11.985 1.00 95.69 117 LYS A O 1
ATOM 913 N N . ALA A 1 118 ? -2.306 9.831 -11.162 1.00 95.69 118 ALA A N 1
ATOM 914 C CA . ALA A 1 118 ? -1.530 8.993 -12.075 1.00 95.69 118 ALA A CA 1
ATOM 915 C C . ALA A 1 118 ? -1.818 7.489 -11.903 1.00 95.69 118 ALA A C 1
ATOM 917 O O . ALA A 1 118 ? -1.861 6.766 -12.890 1.00 95.69 118 ALA A O 1
ATOM 918 N N . CYS A 1 119 ? -2.036 7.023 -10.668 1.00 96.06 119 CYS A N 1
ATOM 919 C CA . CYS A 1 119 ? -2.395 5.631 -10.374 1.00 96.06 119 CYS A CA 1
ATOM 920 C C . CYS A 1 119 ? -3.818 5.276 -10.843 1.00 96.06 119 CYS A C 1
ATOM 922 O O . CYS A 1 119 ? -4.065 4.164 -11.303 1.00 96.06 119 CYS A O 1
ATOM 924 N N . MET A 1 120 ? -4.756 6.222 -10.742 1.00 96.19 120 MET A N 1
ATOM 925 C CA . MET A 1 120 ? -6.160 6.010 -11.109 1.00 96.19 120 MET A CA 1
ATOM 926 C C . MET A 1 120 ? -6.443 6.168 -12.613 1.00 96.19 120 MET A C 1
ATOM 928 O O . MET A 1 120 ? -7.531 5.804 -13.061 1.00 96.19 120 MET A O 1
ATOM 932 N N . ASP A 1 121 ? -5.495 6.689 -13.396 1.00 96.56 121 ASP A N 1
ATOM 933 C CA . ASP A 1 121 ? -5.599 6.838 -14.852 1.00 96.56 121 ASP A CA 1
ATOM 934 C C . ASP A 1 121 ? -5.352 5.492 -15.566 1.00 96.56 121 ASP A C 1
ATOM 936 O O . ASP A 1 121 ? -4.257 5.171 -16.051 1.00 96.56 121 ASP A O 1
ATOM 940 N N . LEU A 1 122 ? -6.400 4.662 -15.580 1.00 96.56 122 LEU A N 1
ATOM 941 C CA . LEU A 1 122 ? -6.375 3.340 -16.207 1.00 96.56 122 LEU A CA 1
ATOM 942 C C . LEU A 1 122 ? -6.274 3.416 -17.733 1.00 96.56 122 LEU A C 1
ATOM 944 O O . LEU A 1 122 ? -5.671 2.527 -18.331 1.00 96.56 122 LEU A O 1
ATOM 948 N N . ASP A 1 123 ? -6.797 4.475 -18.355 1.00 97.38 123 ASP A N 1
ATOM 949 C CA . ASP A 1 123 ? -6.720 4.670 -19.804 1.00 97.38 123 ASP A CA 1
ATOM 950 C C . ASP A 1 123 ? -5.267 4.874 -20.228 1.00 97.38 123 ASP A C 1
ATOM 952 O O . ASP A 1 123 ? -4.753 4.158 -21.090 1.00 97.38 123 ASP A O 1
ATOM 956 N N . ARG A 1 124 ? -4.549 5.786 -19.561 1.00 95.88 124 ARG A N 1
ATOM 957 C CA . ARG A 1 124 ? -3.120 5.991 -19.810 1.00 95.88 124 ARG A CA 1
ATOM 958 C C . ARG A 1 124 ? -2.304 4.738 -19.520 1.00 95.88 124 ARG A C 1
ATOM 960 O O . ARG A 1 124 ? -1.405 4.410 -20.293 1.00 95.88 124 ARG A O 1
ATOM 967 N N . THR A 1 125 ? -2.607 4.038 -18.429 1.00 95.12 125 THR A N 1
ATOM 968 C CA . THR A 1 125 ? -1.920 2.786 -18.078 1.00 95.12 125 THR A CA 1
ATOM 969 C C . THR A 1 125 ? -2.136 1.719 -19.154 1.00 95.12 125 THR A C 1
ATOM 971 O O . THR A 1 125 ? -1.178 1.080 -19.588 1.00 95.12 125 THR A O 1
ATOM 974 N N . GLY A 1 126 ? -3.368 1.574 -19.648 1.00 95.81 126 GLY A N 1
ATOM 975 C CA . GLY A 1 126 ? -3.709 0.656 -20.733 1.00 95.81 126 GLY A CA 1
ATOM 976 C C . GLY A 1 126 ? -3.022 1.010 -22.052 1.00 95.81 126 GLY A C 1
ATOM 977 O O . GLY A 1 126 ? -2.513 0.120 -22.727 1.00 95.81 126 GLY A O 1
ATOM 978 N N . LEU A 1 127 ? -2.941 2.302 -22.389 1.00 97.38 127 LEU A N 1
ATOM 979 C CA . LEU A 1 127 ? -2.261 2.792 -23.594 1.00 97.38 127 LEU A CA 1
ATOM 980 C C . LEU A 1 127 ? -0.750 2.526 -23.578 1.00 97.38 127 LEU A C 1
ATOM 982 O O . LEU A 1 127 ? -0.175 2.217 -24.619 1.00 97.38 127 LEU A O 1
ATOM 986 N N . LEU A 1 128 ? -0.100 2.655 -22.418 1.00 96.44 128 LEU A N 1
ATOM 987 C CA . LEU A 1 128 ? 1.337 2.395 -22.274 1.00 96.44 128 LEU A CA 1
ATOM 988 C C . LEU A 1 128 ? 1.670 0.896 -22.284 1.00 96.44 128 LEU A C 1
ATOM 990 O O . LEU A 1 128 ? 2.773 0.512 -22.680 1.00 96.44 128 LEU A O 1
ATOM 994 N N . GLY A 1 129 ? 0.735 0.051 -21.842 1.00 95.69 129 GLY A N 1
ATOM 995 C CA . GLY A 1 129 ? 0.922 -1.393 -21.776 1.00 95.69 129 GLY A CA 1
ATOM 996 C C . GLY A 1 129 ? 2.181 -1.781 -20.991 1.00 95.69 129 GLY A C 1
ATOM 997 O O . GLY A 1 129 ? 2.491 -1.212 -19.946 1.00 95.69 129 GLY A O 1
ATOM 998 N N . ALA A 1 130 ? 2.930 -2.757 -21.507 1.00 93.44 130 ALA A N 1
ATOM 999 C CA . ALA A 1 130 ? 4.155 -3.245 -20.873 1.00 93.44 130 ALA A CA 1
ATOM 1000 C C . ALA A 1 130 ? 5.394 -2.370 -21.143 1.00 93.44 130 ALA A C 1
ATOM 1002 O O . ALA A 1 130 ? 6.452 -2.637 -20.571 1.00 93.44 130 ALA A O 1
ATOM 1003 N N . GLN A 1 131 ? 5.293 -1.335 -21.986 1.00 94.06 131 GLN A N 1
ATOM 1004 C CA . GLN A 1 131 ? 6.458 -0.573 -22.443 1.00 94.06 131 GLN A CA 1
ATOM 1005 C C . GLN A 1 131 ? 7.297 0.015 -21.294 1.00 94.06 131 GLN A C 1
ATOM 1007 O O . GLN A 1 131 ? 8.511 -0.183 -21.313 1.00 94.06 131 GLN A O 1
ATOM 1012 N N . PRO A 1 132 ? 6.711 0.627 -20.239 1.00 94.06 132 PRO A N 1
ATOM 1013 C CA . PRO A 1 132 ? 7.507 1.148 -19.125 1.00 94.06 132 PRO A CA 1
ATOM 1014 C C . PRO A 1 132 ? 8.337 0.074 -18.406 1.00 94.06 132 PRO A C 1
ATOM 1016 O O . PRO A 1 132 ? 9.415 0.366 -17.890 1.00 94.06 132 PRO A O 1
ATOM 1019 N N . LEU A 1 133 ? 7.847 -1.172 -18.365 1.00 91.88 133 LEU A N 1
ATOM 1020 C CA . LEU A 1 133 ? 8.580 -2.299 -17.790 1.00 91.88 133 LEU A CA 1
ATOM 1021 C C . LEU A 1 133 ? 9.694 -2.776 -18.728 1.00 91.88 133 LEU A C 1
ATOM 1023 O O . LEU A 1 133 ? 10.790 -3.060 -18.255 1.00 91.88 133 LEU A O 1
ATOM 1027 N N . ILE A 1 134 ? 9.443 -2.834 -20.037 1.00 92.06 134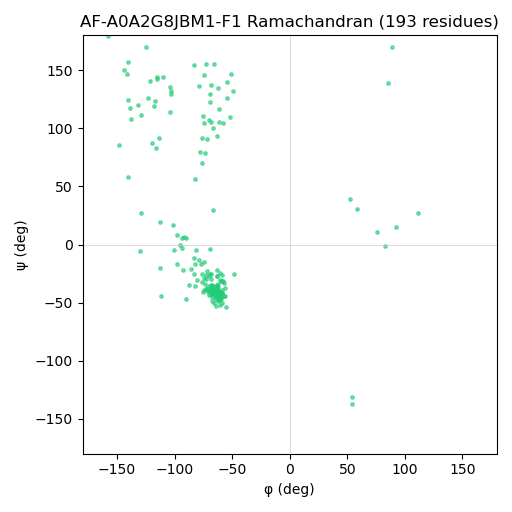 ILE A N 1
ATOM 1028 C CA . ILE A 1 134 ? 10.455 -3.202 -21.039 1.00 92.06 134 ILE A CA 1
ATOM 1029 C C . ILE A 1 134 ? 11.619 -2.202 -21.009 1.00 92.06 134 ILE A C 1
ATOM 1031 O O . ILE A 1 134 ? 12.775 -2.610 -20.898 1.00 92.06 134 ILE A O 1
ATOM 1035 N N . ASP A 1 135 ? 11.318 -0.902 -20.983 1.00 91.44 135 ASP A N 1
ATOM 1036 C CA . ASP A 1 135 ? 12.324 0.161 -20.879 1.00 91.44 135 ASP A CA 1
ATOM 1037 C C . ASP A 1 135 ? 13.161 0.017 -19.595 1.00 91.44 135 ASP A C 1
ATOM 1039 O O . ASP A 1 135 ? 14.380 0.225 -19.585 1.00 91.44 135 ASP A O 1
ATOM 1043 N N . LEU A 1 136 ? 12.511 -0.366 -18.489 1.00 89.12 136 LEU A N 1
ATOM 1044 C CA . LEU A 1 136 ? 13.181 -0.638 -17.222 1.00 89.12 136 LEU A CA 1
ATOM 1045 C C . LEU A 1 136 ? 14.103 -1.864 -17.321 1.00 89.12 136 LEU A C 1
ATOM 1047 O O . LEU A 1 136 ? 15.235 -1.813 -16.841 1.00 89.12 136 LEU A O 1
ATOM 1051 N N . VAL A 1 137 ? 13.653 -2.940 -17.970 1.00 88.88 137 VAL A N 1
ATOM 1052 C CA . VAL A 1 137 ? 14.456 -4.148 -18.219 1.00 88.88 137 VAL A CA 1
ATOM 1053 C C . VAL A 1 137 ? 15.682 -3.815 -19.073 1.00 88.88 137 VAL A C 1
ATOM 1055 O O . VAL A 1 137 ? 16.794 -4.212 -18.718 1.00 88.88 137 VAL A O 1
ATOM 1058 N N . HIS A 1 138 ? 15.535 -3.014 -20.133 1.00 86.75 138 HIS A N 1
ATOM 1059 C CA . HIS A 1 138 ? 16.669 -2.539 -20.939 1.00 86.75 138 HIS A CA 1
ATOM 1060 C C . HIS A 1 138 ? 17.665 -1.734 -20.127 1.00 86.75 138 HIS A C 1
ATOM 1062 O O . HIS A 1 138 ? 18.872 -1.964 -20.217 1.00 86.75 138 HIS A O 1
ATOM 1068 N N . LYS A 1 139 ? 17.169 -0.822 -19.287 1.00 84.75 139 LYS A N 1
ATOM 1069 C CA . LYS A 1 139 ? 18.008 -0.008 -18.404 1.00 84.75 139 LYS A CA 1
ATOM 1070 C C . LYS A 1 139 ? 18.858 -0.858 -17.454 1.00 84.75 139 LYS A C 1
ATOM 1072 O O . LYS A 1 139 ? 19.920 -0.403 -17.030 1.00 84.75 139 LYS A O 1
ATOM 1077 N N . PHE A 1 140 ? 18.417 -2.073 -17.130 1.00 83.81 140 PHE A N 1
ATOM 1078 C CA . PHE A 1 140 ? 19.140 -3.010 -16.268 1.00 83.81 140 PHE A CA 1
ATOM 1079 C C . PHE A 1 140 ? 19.948 -4.078 -17.018 1.00 83.81 140 PHE A C 1
ATOM 1081 O O . PHE A 1 140 ? 20.527 -4.954 -16.377 1.00 83.81 140 PHE A O 1
ATOM 1088 N N . GLY A 1 141 ? 20.069 -3.969 -18.345 1.00 82.94 141 GLY A N 1
ATOM 1089 C CA . GLY A 1 141 ? 20.899 -4.861 -19.161 1.00 82.94 141 GLY A CA 1
ATOM 1090 C C . GLY A 1 141 ? 20.163 -6.073 -19.732 1.00 82.94 141 GLY A C 1
ATOM 1091 O O . GLY A 1 141 ? 20.817 -7.003 -20.202 1.00 82.94 141 GLY A O 1
ATOM 1092 N N . GLY A 1 142 ? 18.829 -6.059 -19.710 1.00 87.88 142 GLY A N 1
ATOM 1093 C CA . GLY A 1 142 ? 17.988 -7.098 -20.295 1.00 87.88 142 GLY A CA 1
ATOM 1094 C C . GLY A 1 142 ? 17.655 -8.248 -19.346 1.00 87.88 142 GLY A C 1
ATOM 1095 O O . GLY A 1 142 ? 18.226 -8.389 -18.264 1.00 87.88 142 GLY A O 1
ATOM 1096 N N . TRP A 1 143 ? 16.728 -9.103 -19.775 1.00 88.38 143 TRP A N 1
ATOM 1097 C CA . TRP A 1 143 ? 16.353 -10.336 -19.088 1.00 88.38 143 TRP A CA 1
ATOM 1098 C C . TRP A 1 143 ? 16.674 -11.544 -19.981 1.00 88.38 143 TRP A C 1
ATOM 1100 O O . TRP A 1 143 ? 16.130 -11.635 -21.081 1.00 88.38 143 TRP A O 1
ATOM 1110 N N . PRO A 1 144 ? 17.489 -12.516 -19.514 1.00 88.06 144 PRO A N 1
ATOM 1111 C CA . PRO A 1 144 ? 17.801 -13.745 -20.255 1.00 88.06 144 PRO A CA 1
ATOM 1112 C C . PRO A 1 144 ? 16.603 -14.501 -20.849 1.00 88.06 144 PRO A C 1
ATOM 1114 O O . PRO A 1 144 ? 16.764 -15.219 -21.831 1.00 88.06 144 PRO A O 1
ATOM 1117 N N . LEU A 1 145 ? 15.404 -14.340 -20.275 1.00 89.06 145 LEU A N 1
ATOM 1118 C CA . LEU A 1 145 ? 14.175 -14.976 -20.751 1.00 89.06 145 LEU A CA 1
ATOM 1119 C C . LEU A 1 145 ? 13.820 -14.576 -22.193 1.00 89.06 145 LEU A C 1
ATOM 1121 O O . LEU A 1 145 ? 13.236 -15.378 -22.914 1.00 89.06 145 LEU A O 1
ATOM 1125 N N . PHE A 1 146 ? 14.190 -13.364 -22.614 1.00 88.94 146 PHE A N 1
ATOM 1126 C CA . PHE A 1 146 ? 13.878 -12.831 -23.943 1.00 88.94 146 PHE A CA 1
ATOM 1127 C C . PHE A 1 146 ? 14.990 -13.072 -24.974 1.00 88.94 146 PHE A C 1
ATOM 1129 O O . PHE A 1 146 ? 14.896 -12.599 -26.105 1.00 88.94 146 PHE A O 1
ATOM 1136 N N . GLY A 1 147 ? 16.043 -13.818 -24.613 1.00 85.38 147 GLY A N 1
ATOM 1137 C CA . GLY A 1 147 ? 17.172 -14.082 -25.506 1.00 85.38 147 GLY A CA 1
ATOM 1138 C C . GLY A 1 147 ? 17.770 -12.782 -26.049 1.00 85.38 147 GLY A C 1
ATOM 1139 O O . GLY A 1 147 ? 17.997 -11.844 -25.292 1.00 85.38 147 GLY A O 1
ATOM 1140 N N . GLU A 1 148 ? 17.985 -12.711 -27.362 1.00 81.88 148 GLU A N 1
ATOM 1141 C CA . GLU A 1 148 ? 18.517 -11.519 -28.039 1.00 81.88 148 GLU A CA 1
ATOM 1142 C C . GLU A 1 148 ? 17.427 -10.555 -28.546 1.00 81.88 148 GLU A C 1
ATOM 1144 O O . GLU A 1 148 ? 17.747 -9.578 -29.222 1.00 81.88 148 GLU A O 1
ATOM 1149 N N . ASP A 1 149 ? 16.143 -10.788 -28.241 1.00 83.88 149 ASP A N 1
ATOM 1150 C CA . ASP A 1 149 ? 15.059 -9.914 -28.701 1.00 83.88 149 ASP A CA 1
ATOM 1151 C C . ASP A 1 149 ? 15.079 -8.570 -27.966 1.00 83.88 149 ASP A C 1
ATOM 1153 O O . ASP A 1 149 ? 14.460 -8.374 -26.918 1.00 83.88 149 ASP A O 1
ATOM 1157 N N . ILE A 1 150 ? 15.791 -7.607 -28.549 1.00 79.31 150 ILE A N 1
ATOM 1158 C CA . ILE A 1 150 ? 15.911 -6.251 -28.019 1.00 79.31 150 ILE A CA 1
ATOM 1159 C C . ILE A 1 150 ? 14.532 -5.607 -27.871 1.00 79.31 150 ILE A C 1
ATOM 1161 O O . ILE A 1 150 ? 14.347 -4.847 -26.936 1.00 79.31 150 ILE A O 1
ATOM 1165 N N . SER A 1 151 ? 13.535 -5.914 -28.701 1.00 81.31 151 SER A N 1
ATOM 1166 C CA . SER A 1 151 ? 12.214 -5.285 -28.561 1.00 81.31 151 SER A CA 1
ATOM 1167 C C . SER A 1 151 ? 11.468 -5.722 -27.293 1.00 81.31 151 SER A C 1
ATOM 1169 O O . SER A 1 151 ? 10.678 -4.951 -26.755 1.00 81.31 151 SER A O 1
ATOM 1171 N N . ALA A 1 152 ? 11.780 -6.910 -26.768 1.00 79.81 152 ALA A N 1
ATOM 1172 C CA . ALA A 1 152 ? 11.139 -7.494 -25.592 1.00 79.81 152 ALA A CA 1
ATOM 1173 C C . ALA A 1 152 ? 11.946 -7.352 -24.290 1.00 79.81 152 ALA A C 1
ATOM 1175 O O . ALA A 1 152 ? 11.459 -7.733 -23.228 1.00 79.81 152 ALA A O 1
ATOM 1176 N N . GLY A 1 153 ? 13.171 -6.820 -24.339 1.00 81.62 153 GLY A N 1
ATOM 1177 C CA . GLY A 1 153 ? 14.060 -6.799 -23.169 1.00 81.62 153 GLY A CA 1
ATOM 1178 C C . GLY A 1 153 ? 15.278 -7.708 -23.287 1.00 81.62 153 GLY A C 1
ATOM 1179 O O . GLY A 1 153 ? 15.759 -8.187 -22.263 1.00 81.62 153 GLY A O 1
ATOM 1180 N N . GLY A 1 154 ? 15.746 -7.981 -24.506 1.00 83.88 154 GLY A N 1
ATOM 1181 C CA . GLY A 1 154 ? 16.839 -8.906 -24.790 1.00 83.88 154 GLY A CA 1
ATOM 1182 C C . GLY A 1 154 ? 18.103 -8.655 -23.968 1.00 83.88 154 GLY A C 1
ATOM 1183 O O . GLY A 1 154 ? 18.446 -7.523 -23.626 1.00 83.88 154 GLY A O 1
ATOM 1184 N N . TRP A 1 155 ? 18.790 -9.744 -23.649 1.00 87.12 155 TRP A N 1
ATOM 1185 C CA . TRP A 1 155 ? 19.951 -9.808 -22.775 1.00 87.12 155 TRP A CA 1
ATOM 1186 C C . TRP A 1 155 ? 21.152 -10.390 -23.513 1.00 87.12 155 TRP A C 1
ATOM 1188 O O . TRP A 1 155 ? 21.033 -11.355 -24.265 1.00 87.12 155 TRP A O 1
ATOM 1198 N N . ASN A 1 156 ? 22.335 -9.837 -23.249 1.00 83.88 156 ASN A N 1
ATOM 1199 C CA . ASN A 1 156 ? 23.590 -10.323 -23.811 1.00 83.88 156 ASN A CA 1
ATOM 1200 C C . ASN A 1 156 ? 24.576 -10.673 -22.691 1.00 83.88 156 ASN A C 1
ATOM 1202 O O . ASN A 1 156 ? 24.917 -9.837 -21.847 1.00 83.88 156 ASN A O 1
ATOM 1206 N N . GLN A 1 157 ? 25.082 -11.906 -22.733 1.00 83.44 157 GLN A N 1
ATOM 1207 C CA . GLN A 1 157 ? 26.046 -12.432 -21.769 1.00 83.44 157 GLN A CA 1
ATOM 1208 C C . GLN A 1 157 ? 27.310 -11.572 -21.665 1.00 83.44 157 GLN A C 1
ATOM 1210 O O . GLN A 1 157 ? 27.832 -11.375 -20.571 1.00 83.44 157 GLN A O 1
ATOM 1215 N N . SER A 1 158 ? 27.778 -11.019 -22.782 1.00 85.12 158 SER A N 1
ATOM 1216 C CA . SER A 1 158 ? 28.995 -10.203 -22.833 1.00 85.12 158 SER A CA 1
ATOM 1217 C C . SER A 1 158 ? 28.836 -8.852 -22.130 1.00 85.12 158 SER A C 1
ATOM 1219 O O . SER A 1 158 ? 29.821 -8.280 -21.674 1.00 85.12 158 SER A O 1
ATOM 1221 N N . SER A 1 159 ? 27.608 -8.333 -22.029 1.00 78.62 159 SER A N 1
ATOM 1222 C CA . SER A 1 159 ? 27.308 -7.065 -21.347 1.00 78.62 159 SER A CA 1
ATOM 1223 C C . SER A 1 159 ? 26.907 -7.233 -19.879 1.00 78.62 159 SER A C 1
ATOM 1225 O O . SER A 1 159 ? 26.665 -6.241 -19.191 1.00 78.62 159 SER A O 1
ATOM 1227 N N . TYR A 1 160 ? 26.810 -8.469 -19.385 1.00 84.06 160 TYR A N 1
ATOM 1228 C CA . TYR A 1 160 ? 26.319 -8.734 -18.039 1.00 84.06 160 TYR A CA 1
ATOM 1229 C C . TYR A 1 160 ? 27.301 -8.266 -16.957 1.00 84.06 160 TYR A C 1
ATOM 1231 O O . TYR A 1 160 ? 28.479 -8.624 -16.953 1.00 84.06 160 TYR A O 1
ATOM 1239 N N . ASN A 1 161 ? 26.791 -7.510 -15.983 1.00 86.31 161 ASN A N 1
ATOM 1240 C CA . ASN A 1 161 ? 27.542 -7.094 -14.805 1.00 86.31 161 ASN A CA 1
ATOM 1241 C C . ASN A 1 161 ? 26.668 -7.210 -13.551 1.00 86.31 161 ASN A C 1
ATOM 1243 O O . ASN A 1 161 ? 25.764 -6.402 -13.326 1.00 86.31 161 ASN A O 1
ATOM 1247 N N . LEU A 1 162 ? 26.975 -8.206 -12.716 1.00 85.75 162 LEU A N 1
ATOM 1248 C CA . LEU A 1 162 ? 26.235 -8.476 -11.484 1.00 85.75 162 LEU A CA 1
ATOM 1249 C C . LEU A 1 162 ? 26.236 -7.269 -10.533 1.00 85.75 162 LEU A C 1
ATOM 1251 O O . LEU A 1 162 ? 25.198 -6.936 -9.974 1.00 85.75 162 LEU A O 1
ATOM 1255 N N . THR A 1 163 ? 27.363 -6.571 -10.376 1.00 87.31 163 THR A N 1
ATOM 1256 C CA . THR A 1 163 ? 27.461 -5.410 -9.476 1.00 87.31 163 THR A CA 1
ATOM 1257 C C . THR A 1 163 ? 26.523 -4.286 -9.904 1.00 87.31 163 THR A C 1
ATOM 1259 O O . THR A 1 163 ? 25.824 -3.716 -9.066 1.00 87.31 163 THR A O 1
ATOM 1262 N N . LEU A 1 164 ? 26.466 -3.983 -11.205 1.00 85.75 164 LEU A N 1
ATOM 1263 C CA . LEU A 1 164 ? 25.536 -2.982 -11.725 1.00 85.75 164 LEU A CA 1
ATOM 1264 C C . LEU A 1 164 ? 24.091 -3.410 -11.494 1.00 85.75 164 LEU A C 1
ATOM 1266 O O . LEU A 1 164 ? 23.316 -2.601 -10.996 1.00 85.75 164 LEU A O 1
ATOM 1270 N N . LEU A 1 165 ? 23.751 -4.674 -11.758 1.00 85.31 165 LEU A N 1
ATOM 1271 C CA . LEU A 1 165 ? 22.410 -5.197 -11.504 1.00 85.31 165 LEU A CA 1
ATOM 1272 C C . LEU A 1 165 ? 22.014 -5.076 -10.024 1.00 85.31 165 LEU A C 1
ATOM 1274 O O . LEU A 1 165 ? 20.894 -4.666 -9.730 1.00 85.31 165 LEU A O 1
ATOM 1278 N N . LEU A 1 166 ? 22.925 -5.363 -9.089 1.00 86.25 1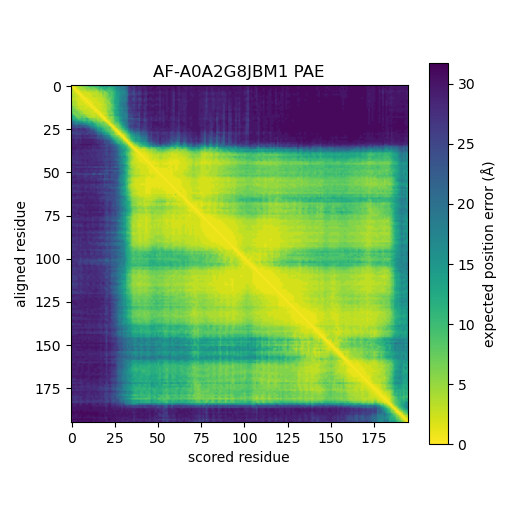66 LEU A N 1
ATOM 1279 C CA . LEU A 1 166 ? 22.677 -5.221 -7.649 1.00 86.25 166 LEU A CA 1
ATOM 1280 C C . LEU A 1 166 ? 22.441 -3.762 -7.239 1.00 86.25 166 LEU A C 1
ATOM 1282 O O . LEU A 1 166 ? 21.482 -3.472 -6.525 1.00 86.25 166 LEU A O 1
ATOM 1286 N N . ILE A 1 167 ? 23.271 -2.832 -7.727 1.00 85.00 167 ILE A N 1
ATOM 1287 C CA . ILE A 1 167 ? 23.093 -1.388 -7.486 1.00 85.00 167 ILE A CA 1
ATOM 1288 C C . ILE A 1 167 ? 21.742 -0.926 -8.032 1.00 85.00 167 ILE A C 1
ATOM 1290 O O . ILE A 1 167 ? 21.022 -0.153 -7.399 1.00 85.00 167 ILE A O 1
ATOM 1294 N N . ALA A 1 168 ? 21.401 -1.384 -9.229 1.00 85.75 168 ALA A N 1
ATOM 1295 C CA . ALA A 1 168 ? 20.209 -0.958 -9.927 1.00 85.75 168 ALA A CA 1
ATOM 1296 C C . ALA A 1 168 ? 18.933 -1.544 -9.291 1.00 85.75 168 ALA A C 1
ATOM 1298 O O . ALA A 1 168 ? 17.962 -0.812 -9.107 1.00 85.75 168 ALA A O 1
ATOM 1299 N N . SER A 1 169 ? 18.988 -2.799 -8.835 1.00 85.19 169 SER A N 1
ATOM 1300 C CA . SER A 1 169 ? 17.935 -3.450 -8.041 1.00 85.19 169 SER A CA 1
ATOM 1301 C C . SER A 1 169 ? 17.706 -2.722 -6.715 1.00 85.19 169 SER A C 1
ATOM 1303 O O . SER A 1 169 ? 16.567 -2.434 -6.356 1.00 85.19 169 SER A O 1
ATOM 1305 N N . ASN A 1 170 ? 18.776 -2.306 -6.029 1.00 84.81 170 ASN A N 1
ATOM 1306 C CA . ASN A 1 170 ? 18.651 -1.538 -4.790 1.00 84.81 170 ASN A CA 1
ATOM 1307 C C . ASN A 1 170 ? 17.941 -0.186 -5.003 1.00 84.81 170 ASN A C 1
ATOM 1309 O O . ASN A 1 170 ? 17.112 0.203 -4.183 1.00 84.81 170 ASN A O 1
ATOM 1313 N N . LYS A 1 171 ? 18.179 0.493 -6.139 1.00 85.50 171 LYS A N 1
ATOM 1314 C CA . LYS A 1 171 ? 17.482 1.749 -6.488 1.00 85.50 171 LYS A CA 1
ATOM 1315 C C . LYS A 1 171 ? 15.973 1.588 -6.671 1.00 85.50 171 LYS A C 1
ATOM 1317 O O . LYS A 1 171 ? 15.250 2.559 -6.476 1.00 85.50 171 LYS A O 1
ATOM 1322 N N . ILE A 1 172 ? 15.510 0.399 -7.054 1.00 88.25 172 ILE A N 1
ATOM 1323 C CA . ILE A 1 172 ? 14.081 0.071 -7.179 1.00 88.25 172 ILE A CA 1
ATOM 1324 C C . ILE A 1 172 ? 13.569 -0.738 -5.986 1.00 88.25 172 ILE A C 1
ATOM 1326 O O . ILE A 1 172 ? 12.503 -1.341 -6.064 1.00 88.25 172 ILE A O 1
ATOM 1330 N N . THR A 1 173 ? 14.314 -0.754 -4.874 1.00 87.06 173 THR A N 1
ATOM 1331 C CA . THR A 1 173 ? 13.958 -1.469 -3.637 1.00 87.06 173 THR A CA 1
ATOM 1332 C C . THR A 1 173 ? 13.749 -2.977 -3.821 1.00 87.06 173 THR A C 1
ATOM 1334 O O . THR A 1 173 ? 12.984 -3.601 -3.094 1.00 87.06 173 THR A O 1
ATOM 1337 N N . VAL A 1 174 ? 14.457 -3.578 -4.781 1.00 87.12 174 VAL A N 1
ATOM 1338 C CA . VAL A 1 174 ? 14.481 -5.027 -5.012 1.00 87.12 174 VAL A CA 1
ATOM 1339 C C . VAL A 1 174 ? 15.782 -5.613 -4.462 1.00 87.12 174 VAL A C 1
ATOM 1341 O O . VAL A 1 174 ? 16.879 -5.151 -4.783 1.00 87.12 174 VAL A O 1
ATOM 1344 N N . SER A 1 175 ? 15.651 -6.665 -3.654 1.00 87.38 175 SER A N 1
ATOM 1345 C CA . SER A 1 175 ? 16.752 -7.387 -3.006 1.00 87.38 175 SER A CA 1
ATOM 1346 C C . SER A 1 175 ? 16.755 -8.851 -3.463 1.00 87.38 175 SER A C 1
ATOM 1348 O O . SER A 1 175 ? 16.119 -9.684 -2.824 1.00 87.38 175 SER A O 1
ATOM 1350 N N . PRO A 1 176 ? 17.425 -9.187 -4.583 1.00 84.31 176 PRO A N 1
ATOM 1351 C CA . PRO A 1 176 ? 17.301 -10.512 -5.193 1.00 84.31 176 PRO A CA 1
ATOM 1352 C C . PRO A 1 176 ? 18.022 -11.630 -4.425 1.00 84.31 176 PRO A C 1
ATOM 1354 O O . PRO A 1 176 ? 17.543 -12.758 -4.424 1.00 84.31 176 PRO A O 1
ATOM 1357 N N . PHE A 1 177 ? 19.166 -11.342 -3.792 1.00 87.19 177 PHE A N 1
ATOM 1358 C CA . PHE A 1 177 ? 19.971 -12.360 -3.093 1.00 87.19 177 PHE A CA 1
ATOM 1359 C C . PHE A 1 177 ? 19.979 -12.180 -1.580 1.00 87.19 177 PHE A C 1
ATOM 1361 O O . PHE A 1 177 ? 19.862 -13.151 -0.844 1.00 87.19 177 PHE A O 1
ATOM 1368 N N . PHE A 1 178 ? 20.147 -10.942 -1.123 1.00 84.81 178 PHE A N 1
ATOM 1369 C CA . PHE A 1 178 ? 20.169 -10.598 0.290 1.00 84.81 178 PHE A CA 1
ATOM 1370 C C . PHE A 1 178 ? 19.454 -9.271 0.506 1.00 84.81 178 PHE A C 1
ATOM 1372 O O . PHE A 1 178 ? 19.487 -8.367 -0.340 1.00 84.81 178 PHE A O 1
ATOM 1379 N N . ASN A 1 179 ? 18.811 -9.156 1.662 1.00 84.12 179 ASN A N 1
ATOM 1380 C CA . ASN A 1 179 ? 18.193 -7.915 2.089 1.00 84.12 179 ASN A CA 1
ATOM 1381 C C . ASN A 1 179 ? 19.262 -6.966 2.630 1.00 84.12 179 ASN A C 1
ATOM 1383 O O . ASN A 1 179 ? 20.147 -7.368 3.382 1.00 84.12 179 ASN A O 1
ATOM 1387 N N . MET A 1 180 ? 19.180 -5.694 2.250 1.00 81.12 180 MET A N 1
ATOM 1388 C CA . MET A 1 180 ? 20.093 -4.663 2.734 1.00 81.12 180 MET A CA 1
ATOM 1389 C C . MET A 1 180 ? 19.277 -3.461 3.194 1.00 81.12 180 MET A C 1
ATOM 1391 O O . MET A 1 180 ? 18.555 -2.858 2.403 1.00 81.12 180 MET A O 1
ATOM 1395 N N . TRP A 1 181 ? 19.405 -3.107 4.469 1.00 82.25 181 TRP A N 1
ATOM 1396 C CA . TRP A 1 181 ? 18.772 -1.933 5.060 1.00 82.25 181 TRP A CA 1
ATOM 1397 C C . TRP A 1 181 ? 19.724 -1.260 6.047 1.00 82.25 181 TRP A C 1
ATOM 1399 O O . TRP A 1 181 ? 20.631 -1.889 6.590 1.00 82.25 181 TRP A O 1
ATOM 1409 N N . VAL A 1 182 ? 19.496 0.026 6.300 1.00 86.81 182 VAL A N 1
ATOM 1410 C CA . VAL A 1 182 ? 20.186 0.772 7.355 1.00 86.81 182 VAL A CA 1
ATOM 1411 C C . VAL A 1 182 ? 19.205 0.940 8.506 1.00 86.81 182 VAL A C 1
ATOM 1413 O O . VAL A 1 182 ? 18.170 1.584 8.355 1.00 86.81 182 VAL A O 1
ATOM 1416 N N . GLY A 1 183 ? 19.514 0.316 9.639 1.00 86.75 183 GLY A N 1
ATOM 1417 C CA . GLY A 1 183 ? 18.724 0.390 10.864 1.00 86.75 183 GLY A CA 1
ATOM 1418 C C . GLY A 1 183 ? 19.574 0.862 12.036 1.00 86.75 183 GLY A C 1
ATOM 1419 O O . GLY A 1 183 ? 20.799 0.945 11.937 1.00 86.75 183 GLY A O 1
ATOM 1420 N N . ALA A 1 184 ? 18.927 1.166 13.158 1.00 89.56 184 ALA A N 1
ATOM 1421 C CA . ALA A 1 184 ? 19.650 1.434 14.391 1.00 89.56 184 ALA A CA 1
ATOM 1422 C C . ALA A 1 184 ? 20.435 0.182 14.817 1.00 89.56 184 ALA A C 1
ATOM 1424 O O . ALA A 1 184 ? 19.889 -0.922 14.813 1.00 89.56 184 ALA A O 1
ATOM 1425 N N . THR A 1 185 ? 21.700 0.354 15.213 1.00 83.25 185 THR A N 1
ATOM 1426 C CA . THR A 1 185 ? 22.487 -0.732 15.807 1.00 83.25 185 THR A CA 1
ATOM 1427 C C . THR A 1 185 ? 21.874 -1.100 17.150 1.00 83.25 185 THR A C 1
ATOM 1429 O O . THR A 1 185 ? 22.100 -0.437 18.160 1.00 83.25 185 THR A O 1
ATOM 1432 N N . THR A 1 186 ? 21.089 -2.172 17.182 1.00 70.50 186 THR A N 1
ATOM 1433 C CA . THR A 1 186 ? 20.726 -2.826 18.435 1.00 70.50 186 THR A CA 1
ATOM 1434 C C . THR A 1 186 ? 21.942 -3.619 18.895 1.00 70.50 186 THR A C 1
ATOM 1436 O O . THR A 1 186 ? 22.297 -4.614 18.269 1.00 70.50 186 THR A O 1
ATOM 1439 N N . ALA A 1 187 ? 22.593 -3.200 19.979 1.00 58.00 187 ALA A N 1
ATOM 1440 C CA . ALA A 1 187 ? 23.760 -3.868 20.565 1.00 58.00 187 ALA A CA 1
ATOM 1441 C C . ALA A 1 187 ? 23.459 -5.267 21.174 1.00 58.00 187 ALA A C 1
ATOM 1443 O O . ALA A 1 187 ? 24.104 -5.668 22.136 1.00 58.00 187 ALA A O 1
ATOM 1444 N N . ILE A 1 188 ? 22.472 -6.010 20.652 1.00 56.50 188 ILE A N 1
ATOM 1445 C CA . ILE A 1 188 ? 22.000 -7.303 21.184 1.00 56.50 188 ILE A CA 1
ATOM 1446 C C . ILE A 1 188 ? 21.935 -8.391 20.100 1.00 56.50 188 ILE A C 1
ATOM 1448 O O . ILE A 1 188 ? 21.172 -9.336 20.223 1.00 56.50 188 ILE A O 1
ATOM 1452 N N . LEU A 1 189 ? 22.740 -8.313 19.042 1.00 50.75 189 LEU A N 1
ATOM 1453 C CA . LEU A 1 189 ? 23.082 -9.511 18.270 1.00 50.75 189 LEU A CA 1
ATOM 1454 C C . LEU A 1 189 ? 24.571 -9.452 17.915 1.00 50.75 189 LEU A C 1
ATOM 1456 O O . LEU A 1 189 ? 24.980 -8.509 17.232 1.00 50.75 189 LEU A O 1
ATOM 1460 N N . PRO A 1 190 ? 25.402 -10.403 18.383 1.00 52.34 190 PRO A N 1
ATOM 1461 C CA . PRO A 1 190 ? 26.665 -10.635 17.722 1.00 52.34 190 PRO A CA 1
ATOM 1462 C C . PRO A 1 190 ? 26.344 -11.245 16.353 1.00 52.34 190 PRO A C 1
ATOM 1464 O O . PRO A 1 190 ? 25.501 -12.129 16.229 1.00 52.34 190 PRO A O 1
ATOM 1467 N N . GLU A 1 191 ? 27.062 -10.760 15.354 1.00 46.97 191 GLU A N 1
ATOM 1468 C CA . GLU A 1 191 ? 27.108 -11.251 13.982 1.00 46.97 191 GLU A CA 1
ATOM 1469 C C . GLU A 1 191 ? 26.054 -10.750 12.990 1.00 46.97 191 GLU A C 1
ATOM 1471 O O . GLU A 1 191 ? 24.867 -10.551 13.237 1.00 46.97 191 GLU A O 1
ATOM 1476 N N . ILE A 1 192 ? 26.599 -10.510 11.806 1.00 51.88 192 ILE A N 1
ATOM 1477 C CA . ILE A 1 192 ? 25.977 -9.998 10.604 1.00 51.88 192 ILE A CA 1
ATOM 1478 C C . ILE A 1 192 ? 24.885 -10.983 10.172 1.00 51.88 192 ILE A C 1
ATOM 1480 O O . ILE A 1 192 ? 25.165 -12.054 9.642 1.00 51.88 192 ILE A O 1
ATOM 1484 N N . SER A 1 193 ? 23.626 -10.612 10.389 1.00 42.62 193 SER A N 1
ATOM 1485 C CA . SER A 1 193 ? 22.470 -11.337 9.864 1.00 42.62 193 SER A CA 1
ATOM 1486 C C . SER A 1 193 ? 22.306 -11.026 8.372 1.00 42.62 193 SER A C 1
ATOM 1488 O O . SER A 1 193 ? 21.601 -10.083 8.010 1.00 42.62 193 SER A O 1
ATOM 1490 N N . PHE A 1 194 ? 22.904 -11.836 7.498 1.00 44.81 194 PHE A N 1
ATOM 1491 C CA . PHE A 1 194 ? 22.368 -12.006 6.146 1.00 44.81 194 PHE A CA 1
ATOM 1492 C C . PHE A 1 194 ? 21.111 -12.878 6.261 1.00 44.81 194 PHE A C 1
ATOM 1494 O O . PHE A 1 194 ? 21.217 -14.076 6.520 1.00 44.81 194 PHE A O 1
ATOM 1501 N N . ARG A 1 195 ? 19.931 -12.259 6.139 1.00 42.75 195 ARG A N 1
ATOM 1502 C CA . ARG A 1 195 ? 18.646 -12.957 6.009 1.00 42.75 195 ARG A CA 1
ATOM 1503 C C . ARG A 1 195 ? 18.164 -12.895 4.565 1.00 42.75 195 ARG A C 1
ATOM 1505 O O . ARG A 1 195 ? 18.193 -11.783 3.978 1.00 42.75 195 ARG A O 1
#

Nearest PDB structures (foldseek):
  3dwb-assembly1_A  TM=9.140E-01  e=1.753E-07  Homo sapiens
  6sh2-assembly1_AAA  TM=8.632E-01  e=2.059E-06  Homo sapiens
  6svy-assembly1_A  TM=8.688E-01  e=5.811E-06  Homo sapiens
  5v48-assembly1_B  TM=8.799E-01  e=2.582E-05  Oryctolagus cuniculus

Sequence (195 aa):
MALTITSIISLISVSLALAFCSHDSLAHPRVSSGNSEYAQIIDSLDETVDPCDNFYEYACGGWKSTQTVPTGHSKWNTFNIVEMENKAAMKEMFGSEDTSYKGQESSAFRKTKDYYKACMDLDRTGLLGAQPLIDLVHKFGGWPLFGEDISAGGWNQSSYNLTLLLIASNKITVSPFFNMWVGATTAILPEISFR

Organism: Stichopus japonicus (NCBI:txid307972)